Protein AF-A0A661QTP9-F1 (afdb_monomer_lite)

Foldseek 3Di:
DDDPPPPDPCVVVVVVVVVVVVCCVVPPDDPVVVVVVVLVVVLVCCCVPVPDDNVRSVVVVVVVVVVVVVVVVVVVCLQVVLQVVCLDPVNLVVLLVLLQPDDLVQQLVSLLSLLLQLQVVLQAPNSNLLNNLVSSLLSNCVNNQLHQSVLSVVSSCVSVVPHNCLHPHNPVLVLLQDCVRVCCVVVVDVHRDDCCVGNVDPVSVVRSVVRSVVVSVVSSVPTDDSVPGDGDDPVNSVVPPSDDDPPDDD

Sequence (250 aa):
MAANNKKSGLEFLKDWGGALTNWTERWIPDALVIVWVLSIITFLMALIWGDVGPKGAVVAWGKGFWILLKFAMQMCLIMMTGYILACSPPLKKILNGISSWPNAEKPWQAITVMALFSMIIAWVNWGLSLIGSAMLALYIVKNNPKVDYRLLVAAAYLGLGCTWHAGLSASALLLVNTPNFFLIKQGYLSNIIPTSQTLFSPFNIILLIIIIIVVTILMSLMHPTEEKTFKVSPELMGQLKLYEAPPKPE

pLDDT: mean 87.81, std 10.99, range [36.22, 98.38]

Radius of gyration: 23.25 Å; chains: 1; bounding box: 68×45×63 Å

Structure (mmCIF, N/CA/C/O backbone):
data_AF-A0A661QTP9-F1
#
_entry.id   AF-A0A661QTP9-F1
#
loop_
_atom_site.group_PDB
_atom_site.id
_atom_site.type_symbol
_atom_site.label_atom_id
_atom_site.label_alt_id
_atom_site.label_comp_id
_atom_site.label_asym_id
_atom_site.label_entity_id
_atom_site.label_seq_id
_atom_site.pdbx_PDB_ins_code
_atom_site.Cartn_x
_atom_site.Cartn_y
_atom_site.Cartn_z
_atom_site.occupancy
_atom_site.B_iso_or_equiv
_atom_site.auth_seq_id
_atom_site.auth_comp_id
_atom_site.auth_asym_id
_atom_site.auth_ato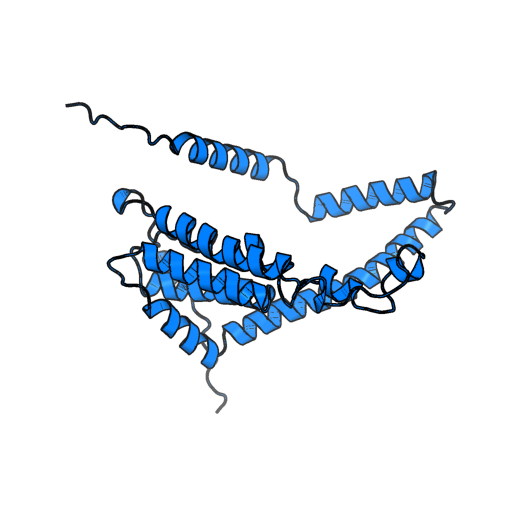m_id
_atom_site.pdbx_PDB_model_num
ATOM 1 N N . MET A 1 1 ? -47.105 -9.066 8.927 1.00 36.22 1 MET A N 1
ATOM 2 C CA . MET A 1 1 ? -46.702 -7.667 8.667 1.00 36.22 1 MET A CA 1
ATOM 3 C C . MET A 1 1 ? -45.424 -7.706 7.853 1.00 36.22 1 MET A C 1
ATOM 5 O O . MET A 1 1 ? -44.423 -8.210 8.342 1.00 36.22 1 MET A O 1
ATOM 9 N N . ALA A 1 2 ? -45.503 -7.317 6.580 1.00 38.03 2 ALA A N 1
ATOM 10 C CA . ALA A 1 2 ? -44.388 -7.388 5.644 1.00 38.03 2 ALA A CA 1
ATOM 11 C C . ALA A 1 2 ? -43.277 -6.426 6.085 1.00 38.03 2 ALA A C 1
ATOM 13 O O . ALA A 1 2 ? -43.501 -5.219 6.177 1.00 38.03 2 ALA A O 1
ATOM 14 N N . ALA A 1 3 ? -42.095 -6.969 6.384 1.00 39.72 3 ALA A N 1
ATOM 15 C CA . ALA A 1 3 ? -40.902 -6.175 6.620 1.00 39.72 3 ALA A CA 1
ATOM 16 C C . ALA A 1 3 ? -40.587 -5.417 5.328 1.00 39.72 3 ALA A C 1
ATOM 18 O O . ALA A 1 3 ? -40.209 -6.000 4.312 1.00 39.72 3 ALA A O 1
ATOM 19 N N . ASN A 1 4 ? -40.824 -4.110 5.365 1.00 41.53 4 ASN A N 1
ATOM 20 C CA . ASN A 1 4 ? -40.561 -3.193 4.275 1.00 41.53 4 ASN A CA 1
ATOM 21 C C . ASN A 1 4 ? -39.037 -3.072 4.134 1.00 41.53 4 ASN A C 1
ATOM 23 O O . ASN A 1 4 ? -38.404 -2.217 4.756 1.00 41.53 4 ASN A O 1
ATOM 27 N N . ASN A 1 5 ? -38.441 -4.002 3.387 1.00 48.88 5 ASN A N 1
ATOM 28 C CA . ASN A 1 5 ? -37.019 -4.038 3.083 1.00 48.88 5 ASN A CA 1
ATOM 29 C C . ASN A 1 5 ? -36.737 -2.887 2.109 1.00 48.88 5 ASN A C 1
ATOM 31 O O . ASN A 1 5 ? -36.745 -3.062 0.890 1.00 48.88 5 ASN A O 1
ATOM 35 N N . LYS A 1 6 ? -36.591 -1.671 2.652 1.00 48.47 6 LYS A N 1
ATOM 36 C CA . LYS A 1 6 ? -36.130 -0.504 1.901 1.00 48.47 6 LYS A CA 1
ATOM 37 C C . LYS A 1 6 ? -34.728 -0.828 1.398 1.00 48.47 6 LYS A C 1
ATOM 39 O O . LYS A 1 6 ? -33.751 -0.641 2.122 1.00 48.47 6 LYS A O 1
ATOM 44 N N . LYS A 1 7 ? -34.655 -1.333 0.165 1.00 52.25 7 LYS A N 1
ATOM 45 C CA . LYS A 1 7 ? -33.420 -1.458 -0.600 1.00 52.25 7 LYS A CA 1
ATOM 46 C C . LYS A 1 7 ? -32.689 -0.125 -0.502 1.00 52.25 7 LYS A C 1
ATOM 48 O O . LYS A 1 7 ? -33.206 0.906 -0.932 1.00 52.25 7 LYS A O 1
ATOM 53 N N . SER A 1 8 ? -31.540 -0.124 0.166 1.00 61.53 8 SER A N 1
ATOM 54 C CA . SER A 1 8 ? -30.699 1.068 0.255 1.00 61.53 8 SER A CA 1
ATOM 55 C C . SER A 1 8 ? -30.353 1.502 -1.168 1.00 61.53 8 SER A C 1
ATOM 57 O O . SER A 1 8 ? -30.038 0.649 -1.994 1.00 61.53 8 SER A O 1
ATOM 59 N N . GLY A 1 9 ? -30.368 2.804 -1.470 1.00 65.50 9 GLY A N 1
ATOM 60 C CA . GLY A 1 9 ? -29.997 3.321 -2.797 1.00 65.50 9 GLY A CA 1
ATOM 61 C C . GLY A 1 9 ? -28.588 2.914 -3.260 1.00 65.50 9 GLY A C 1
ATOM 62 O O . GLY A 1 9 ? -28.255 3.083 -4.423 1.00 65.50 9 GLY A O 1
ATOM 63 N N . LEU A 1 10 ? -27.775 2.338 -2.368 1.00 69.75 10 LEU A N 1
ATOM 64 C CA . LEU A 1 10 ? -26.438 1.804 -2.631 1.00 69.75 10 LEU A CA 1
ATOM 65 C C . LEU A 1 10 ? -26.424 0.290 -2.939 1.00 69.75 10 LEU A C 1
ATOM 67 O O . LEU A 1 10 ? -25.355 -0.257 -3.200 1.00 69.75 10 LEU A O 1
ATOM 71 N N . GLU A 1 11 ? -27.559 -0.420 -2.898 1.00 72.81 11 GLU A N 1
ATOM 72 C CA . GLU A 1 11 ? -27.606 -1.858 -3.224 1.00 72.81 11 GLU A CA 1
ATOM 73 C C . GLU A 1 11 ? -27.239 -2.135 -4.681 1.00 72.81 11 GLU A C 1
ATOM 75 O O . GLU A 1 11 ? -26.505 -3.086 -4.936 1.00 72.81 11 GLU A O 1
ATOM 80 N N . PHE A 1 12 ? -27.620 -1.257 -5.614 1.00 81.12 12 PHE A N 1
ATOM 81 C CA . PHE A 1 12 ? -27.246 -1.430 -7.019 1.00 81.12 12 PHE A CA 1
ATOM 82 C C . PHE A 1 12 ? -25.720 -1.456 -7.211 1.00 81.12 12 PHE A C 1
ATOM 84 O O . PHE A 1 12 ? -25.239 -2.186 -8.069 1.00 81.12 12 PHE A O 1
ATOM 91 N N . LEU A 1 13 ? -24.954 -0.703 -6.402 1.00 77.44 13 LEU A N 1
ATOM 92 C CA . LEU A 1 13 ? -23.487 -0.694 -6.461 1.00 77.44 13 LEU A CA 1
ATOM 93 C C . LEU A 1 13 ? -22.896 -2.026 -6.002 1.00 77.44 13 LEU A C 1
ATOM 95 O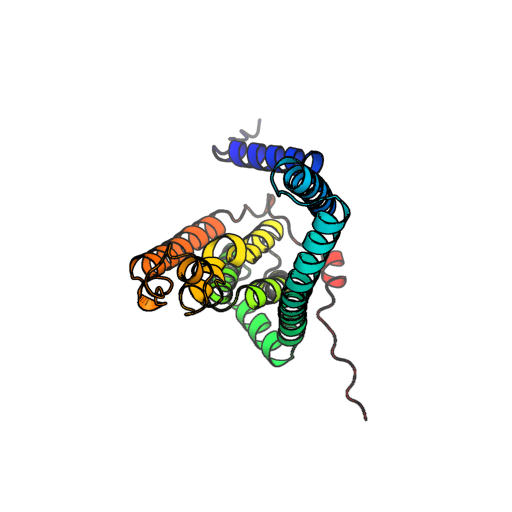 O . LEU A 1 13 ? -21.869 -2.451 -6.524 1.00 77.44 13 LEU A O 1
ATOM 99 N N . LYS A 1 14 ? -23.535 -2.688 -5.032 1.00 73.56 14 LYS A N 1
ATOM 100 C CA . LYS A 1 14 ? -23.112 -4.014 -4.566 1.00 73.56 14 LYS A CA 1
ATOM 101 C C . LYS A 1 14 ? -23.378 -5.067 -5.633 1.00 73.56 14 LYS A C 1
ATOM 103 O O . LYS A 1 14 ? -22.485 -5.859 -5.924 1.00 73.56 14 LYS A O 1
ATOM 108 N N . ASP A 1 15 ? -24.561 -5.025 -6.240 1.00 78.56 15 ASP A N 1
ATOM 109 C CA . ASP A 1 15 ? -24.938 -5.928 -7.330 1.00 78.56 15 ASP A CA 1
ATOM 110 C C . ASP A 1 15 ? -24.026 -5.725 -8.548 1.00 78.56 15 ASP A C 1
ATOM 112 O O . ASP A 1 15 ? -23.533 -6.690 -9.131 1.00 78.56 15 ASP A O 1
ATOM 116 N N . TRP A 1 16 ? -23.724 -4.466 -8.882 1.00 85.31 16 TRP A N 1
ATOM 117 C CA . TRP A 1 16 ? -22.750 -4.111 -9.913 1.00 85.31 16 TRP A CA 1
ATOM 118 C C . TRP A 1 16 ? -21.348 -4.620 -9.593 1.00 85.31 16 TRP A C 1
ATOM 120 O O . TRP A 1 16 ? -20.718 -5.231 -10.451 1.00 85.31 16 TRP A O 1
ATOM 130 N N . GLY A 1 17 ? -20.865 -4.402 -8.367 1.00 83.06 17 GLY A N 1
ATOM 131 C CA . GLY A 1 17 ? -19.565 -4.903 -7.925 1.00 83.06 17 GLY A CA 1
ATOM 132 C C . GLY A 1 17 ? -19.468 -6.421 -8.071 1.00 83.06 17 GLY A C 1
ATOM 133 O O . GLY A 1 17 ? -18.526 -6.917 -8.682 1.00 83.06 17 GLY A O 1
ATOM 134 N N . GLY A 1 18 ? -20.487 -7.153 -7.609 1.00 82.94 18 GLY A N 1
ATOM 135 C CA . GLY A 1 18 ? -20.553 -8.609 -7.754 1.00 82.94 18 GLY A CA 1
ATOM 136 C C . GLY A 1 18 ? -20.598 -9.068 -9.214 1.00 82.94 18 GLY A C 1
ATOM 137 O O . GLY A 1 18 ? -19.903 -10.012 -9.585 1.00 82.94 18 GLY A O 1
ATOM 138 N N . ALA A 1 19 ? -21.362 -8.384 -10.070 1.00 87.50 19 ALA A N 1
ATOM 139 C CA . ALA A 1 19 ? -21.415 -8.691 -11.498 1.00 87.50 19 ALA A CA 1
ATOM 140 C C . ALA A 1 19 ? -20.055 -8.484 -12.188 1.00 87.50 19 ALA A C 1
ATOM 142 O O . ALA A 1 19 ? -19.633 -9.334 -12.974 1.00 87.50 19 ALA A O 1
ATOM 143 N N . LEU A 1 20 ? -19.351 -7.394 -11.865 1.00 89.94 20 LEU A N 1
ATOM 144 C CA . LEU A 1 20 ? -18.014 -7.108 -12.393 1.00 89.94 20 LEU A CA 1
ATOM 145 C C . LEU A 1 20 ? -16.982 -8.134 -11.919 1.00 89.94 20 LEU A C 1
ATOM 147 O O . LEU A 1 20 ? -16.165 -8.580 -12.726 1.00 89.94 20 LEU A O 1
ATOM 151 N N . THR A 1 21 ? -17.039 -8.547 -10.649 1.00 86.50 21 THR A N 1
ATOM 152 C CA . THR A 1 21 ? -16.187 -9.618 -10.115 1.00 86.50 21 THR A CA 1
ATOM 153 C C . THR A 1 21 ? -16.435 -10.931 -10.852 1.00 86.50 21 THR A C 1
ATOM 155 O O . THR A 1 21 ? -15.495 -11.487 -11.411 1.00 86.50 21 THR A O 1
ATOM 158 N N . ASN A 1 22 ? -17.692 -11.373 -10.961 1.00 88.19 22 ASN A N 1
ATOM 159 C CA . ASN A 1 22 ? -18.042 -12.623 -11.647 1.00 88.19 22 ASN A CA 1
ATOM 160 C C . ASN A 1 22 ? -17.629 -12.621 -13.125 1.00 88.19 22 ASN A C 1
ATOM 162 O O . ASN A 1 22 ? -17.212 -13.644 -13.668 1.00 88.19 22 ASN A O 1
ATOM 166 N N . TRP A 1 23 ? -17.757 -11.476 -13.800 1.00 94.19 23 TRP A N 1
ATOM 167 C CA . TRP A 1 23 ? -17.286 -11.329 -15.173 1.00 94.19 23 TRP A CA 1
ATOM 168 C C . TRP A 1 23 ? -15.757 -11.412 -15.243 1.00 94.19 23 TRP A C 1
ATOM 170 O O . TRP A 1 23 ? -15.219 -12.148 -16.067 1.00 94.19 23 TRP A O 1
ATOM 180 N N . THR A 1 24 ? -15.064 -10.710 -14.348 1.00 88.06 24 THR A N 1
ATOM 181 C CA . THR A 1 24 ? -13.599 -10.664 -14.302 1.00 88.06 24 THR A CA 1
ATOM 182 C C . THR A 1 24 ? -13.000 -12.042 -14.042 1.00 88.06 24 THR A C 1
ATOM 184 O O . THR A 1 24 ? -12.148 -12.481 -14.807 1.00 88.06 24 THR A O 1
ATOM 187 N N . GLU A 1 25 ? -13.493 -12.754 -13.028 1.00 86.31 25 GLU A N 1
ATOM 188 C CA . GLU A 1 25 ? -13.032 -14.105 -12.679 1.00 86.31 25 GLU A CA 1
ATOM 189 C C . GLU A 1 25 ? -13.261 -15.119 -13.808 1.00 86.31 25 GLU A C 1
ATOM 191 O O . GLU A 1 25 ? -12.516 -16.088 -13.934 1.00 86.31 25 GLU A O 1
ATOM 196 N N . ARG A 1 26 ? -14.277 -14.897 -14.650 1.00 91.38 26 ARG A N 1
ATOM 197 C CA . ARG A 1 26 ? -14.603 -15.784 -15.770 1.00 91.38 26 ARG A CA 1
ATOM 198 C C . ARG A 1 26 ? -13.804 -15.488 -17.039 1.00 91.38 26 ARG A C 1
ATOM 200 O O . ARG A 1 26 ? -13.547 -16.416 -17.804 1.00 91.38 26 ARG A O 1
ATOM 207 N N . TRP A 1 27 ? -13.489 -14.221 -17.305 1.00 91.44 27 TRP A N 1
ATOM 208 C CA . TRP A 1 27 ? -12.998 -13.786 -18.618 1.00 91.44 27 TRP A CA 1
ATOM 209 C C . TRP A 1 27 ? -11.583 -13.225 -18.621 1.00 91.44 27 TRP A C 1
ATOM 211 O O . TRP A 1 27 ? -10.950 -13.266 -19.675 1.00 91.44 27 TRP A O 1
ATOM 221 N N . ILE A 1 28 ? -11.077 -12.701 -17.501 1.00 91.25 28 ILE A N 1
ATOM 222 C CA . ILE A 1 28 ? -9.696 -12.217 -17.453 1.00 91.25 28 ILE A CA 1
ATOM 223 C C . ILE A 1 28 ? -8.770 -13.434 -17.349 1.00 91.25 28 ILE A C 1
ATOM 225 O O . ILE A 1 28 ? -8.838 -14.168 -16.363 1.00 91.25 28 ILE A O 1
ATOM 229 N N . PRO A 1 29 ? -7.918 -13.681 -18.360 1.00 90.12 29 PRO A N 1
ATOM 230 C CA . PRO A 1 29 ? -7.011 -14.813 -18.336 1.00 90.12 29 PRO A CA 1
ATOM 231 C C . PRO A 1 29 ? -5.903 -14.599 -17.304 1.00 90.12 29 PRO A C 1
ATOM 233 O O . PRO A 1 29 ? -5.561 -13.470 -16.949 1.00 90.12 29 PRO A O 1
ATOM 236 N N . ASP A 1 30 ? -5.306 -15.705 -16.866 1.00 91.12 30 ASP A N 1
ATOM 237 C CA . ASP A 1 30 ? -4.154 -15.670 -15.971 1.00 91.12 30 ASP A CA 1
ATOM 238 C C . ASP A 1 30 ? -3.007 -14.820 -16.553 1.00 91.12 30 ASP A C 1
ATOM 240 O O . ASP A 1 30 ? -2.784 -14.778 -17.770 1.00 91.12 30 ASP A O 1
ATOM 244 N N . ALA A 1 31 ? -2.248 -14.156 -15.678 1.00 90.62 31 ALA A N 1
ATOM 245 C CA . ALA A 1 31 ? -1.153 -13.276 -16.079 1.00 90.62 31 ALA A CA 1
ATOM 246 C C . ALA A 1 31 ? -0.120 -13.989 -16.974 1.00 90.62 31 ALA A C 1
ATOM 248 O O . ALA A 1 31 ? 0.408 -13.376 -17.904 1.00 90.62 31 ALA A O 1
ATOM 249 N N . LEU A 1 32 ? 0.131 -15.286 -16.757 1.00 91.12 32 LEU A N 1
ATOM 250 C CA . LEU A 1 32 ? 1.032 -16.080 -17.591 1.00 91.12 32 LEU A CA 1
ATOM 251 C C . LEU A 1 32 ? 0.504 -16.221 -19.022 1.00 91.12 32 LEU A C 1
ATOM 253 O O . LEU A 1 32 ? 1.274 -16.109 -19.977 1.00 91.12 32 LEU A O 1
ATOM 257 N N . VAL A 1 33 ? -0.805 -16.427 -19.182 1.00 94.19 33 VAL A N 1
ATOM 258 C CA . VAL A 1 33 ? -1.451 -16.518 -20.500 1.00 94.19 33 VAL A CA 1
ATOM 259 C C . VAL A 1 33 ? -1.296 -15.196 -21.244 1.00 94.19 33 VAL A C 1
ATOM 261 O O . VAL A 1 33 ? -0.886 -15.193 -22.405 1.00 94.19 33 VAL A O 1
ATOM 264 N N . ILE A 1 34 ? -1.540 -14.070 -20.566 1.00 94.12 34 ILE A N 1
ATOM 265 C CA . ILE A 1 34 ? -1.363 -12.730 -21.146 1.00 94.12 34 ILE A CA 1
ATOM 266 C C . ILE A 1 34 ? 0.084 -12.532 -21.613 1.00 94.12 34 ILE A C 1
ATOM 268 O O . ILE A 1 34 ? 0.311 -12.099 -22.743 1.00 94.12 34 ILE A O 1
ATOM 272 N N . VAL A 1 35 ? 1.070 -12.888 -20.782 1.00 92.62 35 VAL A N 1
ATOM 273 C CA . VAL A 1 35 ? 2.499 -12.765 -21.119 1.00 92.62 35 VAL A CA 1
ATOM 274 C C . VAL A 1 35 ? 2.867 -13.590 -22.353 1.00 92.62 35 VAL A C 1
ATOM 276 O O . VAL A 1 35 ? 3.593 -13.091 -23.218 1.00 92.62 35 VAL A O 1
ATOM 279 N N . TRP A 1 36 ? 2.364 -14.821 -22.480 1.00 94.25 36 TRP A N 1
ATOM 280 C CA . TRP A 1 36 ? 2.616 -15.654 -23.661 1.00 94.25 36 TRP A CA 1
ATOM 281 C C . TRP A 1 36 ? 1.982 -15.081 -24.923 1.00 94.25 36 TRP A C 1
ATOM 283 O O . TRP A 1 36 ? 2.657 -14.980 -25.948 1.00 94.25 36 TRP A O 1
ATOM 293 N N . VAL A 1 37 ? 0.722 -14.647 -24.846 1.00 95.94 37 VAL A N 1
ATOM 294 C CA . VAL A 1 37 ? 0.022 -14.020 -25.976 1.00 95.94 37 VAL A CA 1
ATOM 295 C C . VAL A 1 37 ? 0.766 -12.766 -26.436 1.00 95.94 37 VAL A C 1
ATOM 297 O O . VAL A 1 37 ? 1.078 -12.637 -27.619 1.00 95.94 37 VAL A O 1
ATOM 300 N N . LEU A 1 38 ? 1.136 -11.877 -25.509 1.00 95.25 38 LEU A N 1
ATOM 301 C CA . LEU A 1 38 ? 1.900 -10.669 -25.828 1.00 95.25 38 LEU A CA 1
ATOM 302 C C . LEU A 1 38 ? 3.293 -10.990 -26.375 1.00 95.25 38 LEU A C 1
ATOM 304 O O . LEU A 1 38 ? 3.754 -10.303 -27.286 1.00 95.25 38 LEU A O 1
ATOM 308 N N . SER A 1 39 ? 3.953 -12.037 -25.875 1.00 93.75 39 SER A N 1
ATOM 309 C CA . SER A 1 39 ? 5.256 -12.474 -26.392 1.00 93.75 39 SER A CA 1
ATOM 310 C C . SER A 1 39 ? 5.153 -12.948 -27.840 1.00 93.75 39 SER A C 1
ATOM 312 O O . SER A 1 39 ? 5.983 -12.563 -28.660 1.00 93.75 39 SER A O 1
ATOM 314 N N . ILE A 1 40 ? 4.115 -13.721 -28.177 1.00 95.38 40 ILE A N 1
ATOM 315 C CA . ILE A 1 40 ? 3.861 -14.185 -29.549 1.00 95.38 40 ILE A CA 1
ATOM 316 C C . ILE A 1 40 ? 3.536 -13.002 -30.461 1.00 95.38 40 ILE A C 1
ATOM 318 O O . ILE A 1 40 ? 4.131 -12.879 -31.529 1.00 95.38 40 ILE A O 1
ATOM 322 N N . ILE A 1 41 ? 2.643 -12.103 -30.035 1.00 96.56 41 ILE A N 1
ATOM 323 C CA . ILE A 1 41 ? 2.295 -10.902 -30.807 1.00 96.56 41 ILE A CA 1
ATOM 324 C C . ILE A 1 41 ? 3.552 -10.069 -31.065 1.00 96.56 41 ILE A C 1
ATOM 326 O O . ILE A 1 41 ? 3.855 -9.764 -32.214 1.00 96.56 41 ILE A O 1
ATOM 330 N N . THR A 1 42 ? 4.335 -9.769 -30.028 1.00 94.19 42 THR A N 1
ATOM 331 C CA . THR A 1 42 ? 5.565 -8.971 -30.157 1.00 94.19 42 THR A CA 1
ATOM 332 C C . THR A 1 42 ? 6.594 -9.661 -31.053 1.00 94.19 42 THR A C 1
ATOM 334 O O . THR A 1 42 ? 7.272 -8.999 -31.836 1.00 94.19 42 THR A O 1
ATOM 337 N N . PHE A 1 43 ? 6.691 -10.993 -30.990 1.00 94.62 43 PHE A N 1
ATOM 338 C CA . PHE A 1 43 ? 7.547 -11.771 -31.882 1.00 94.62 43 PHE A CA 1
ATOM 339 C C . PHE A 1 43 ? 7.116 -11.627 -33.346 1.00 94.62 43 PHE A C 1
ATOM 341 O O . PHE A 1 43 ? 7.952 -11.324 -34.192 1.00 94.62 43 PHE A O 1
ATOM 348 N N . LEU A 1 44 ? 5.819 -11.759 -33.647 1.00 95.31 44 LEU A N 1
ATOM 349 C CA . LEU A 1 44 ? 5.287 -11.549 -34.999 1.00 95.31 44 LEU A CA 1
ATOM 350 C C . LEU A 1 44 ? 5.524 -10.114 -35.486 1.00 95.31 44 LEU A C 1
ATOM 352 O O . LEU A 1 44 ? 5.963 -9.917 -36.616 1.00 95.31 44 LEU A O 1
ATOM 356 N N . MET A 1 45 ? 5.310 -9.118 -34.623 1.00 95.62 45 MET A N 1
ATOM 357 C CA . MET A 1 45 ? 5.591 -7.716 -34.942 1.00 95.62 45 MET A CA 1
ATOM 358 C C . MET A 1 45 ? 7.070 -7.491 -35.275 1.00 95.62 45 MET A C 1
ATOM 360 O O . MET A 1 45 ? 7.376 -6.765 -36.216 1.00 95.62 45 MET A O 1
ATOM 364 N N . ALA A 1 46 ? 7.988 -8.138 -34.551 1.00 94.56 46 ALA A N 1
ATOM 365 C CA . ALA A 1 46 ? 9.418 -8.048 -34.831 1.00 94.56 46 ALA A CA 1
ATOM 366 C C . ALA A 1 46 ? 9.792 -8.652 -36.196 1.00 94.56 46 ALA A C 1
ATOM 368 O O . ALA A 1 46 ? 10.683 -8.128 -36.857 1.00 94.56 46 ALA A O 1
ATOM 369 N N . LEU A 1 47 ? 9.103 -9.707 -36.647 1.00 93.81 47 LEU A N 1
ATOM 370 C CA . LEU A 1 47 ? 9.333 -10.297 -37.972 1.00 93.81 47 LEU A CA 1
ATOM 371 C C . LEU A 1 47 ? 8.777 -9.439 -39.112 1.00 93.81 47 LEU A C 1
ATOM 373 O O . LEU A 1 47 ? 9.372 -9.404 -40.184 1.00 93.81 47 LEU A O 1
ATOM 377 N N . ILE A 1 48 ? 7.635 -8.782 -38.892 1.00 95.19 48 ILE A N 1
ATOM 378 C CA . ILE A 1 48 ? 6.965 -7.972 -39.921 1.00 95.19 48 ILE A CA 1
ATOM 379 C C . ILE A 1 48 ? 7.612 -6.587 -40.044 1.00 95.19 48 ILE A C 1
ATOM 381 O O . ILE A 1 48 ? 7.780 -6.090 -41.153 1.00 95.19 48 ILE A O 1
ATOM 385 N N . TRP A 1 49 ? 7.967 -5.963 -38.916 1.00 95.31 49 TRP A N 1
ATOM 386 C CA . TRP A 1 49 ? 8.393 -4.558 -38.858 1.00 95.31 49 TRP A CA 1
ATOM 387 C C . TRP A 1 49 ? 9.789 -4.327 -38.275 1.00 95.31 49 TRP A C 1
ATOM 389 O O . TRP A 1 49 ? 10.290 -3.211 -38.340 1.00 95.31 49 TRP A O 1
ATOM 399 N N . GLY A 1 50 ? 10.408 -5.329 -37.652 1.00 86.69 50 GLY A N 1
ATOM 400 C CA . GLY A 1 50 ? 11.659 -5.149 -36.910 1.00 86.69 50 GLY A CA 1
ATOM 401 C C . GLY A 1 50 ? 12.934 -5.327 -37.731 1.00 86.69 50 GLY A C 1
ATOM 402 O O . GLY A 1 50 ? 14.007 -5.293 -37.135 1.00 86.69 50 GLY A O 1
ATOM 403 N N . ASP A 1 51 ? 12.835 -5.577 -39.042 1.00 85.56 51 ASP A N 1
ATOM 404 C CA . ASP A 1 51 ? 13.963 -5.891 -39.938 1.00 85.56 51 ASP A CA 1
ATOM 405 C C . ASP A 1 51 ? 14.910 -6.980 -39.385 1.00 85.56 51 ASP A C 1
ATOM 407 O O . ASP A 1 51 ? 16.113 -7.010 -39.654 1.00 85.56 51 ASP A O 1
ATOM 411 N N . VAL A 1 52 ? 14.366 -7.912 -38.592 1.00 87.81 52 VAL A N 1
ATOM 412 C CA . VAL A 1 52 ? 15.101 -9.028 -37.988 1.00 87.81 52 VAL A CA 1
ATOM 413 C C . VAL A 1 52 ? 14.519 -10.362 -38.443 1.00 87.81 52 VAL A C 1
ATOM 415 O O . VAL A 1 52 ? 13.321 -10.611 -38.350 1.00 87.81 52 VAL A O 1
ATOM 418 N N . GLY A 1 53 ? 15.383 -11.274 -38.894 1.00 92.50 53 GLY A N 1
ATOM 419 C CA . GLY A 1 53 ? 14.971 -12.654 -39.163 1.00 92.50 53 GLY A CA 1
ATOM 420 C C . GLY A 1 53 ? 14.579 -13.411 -37.877 1.00 92.50 53 GLY A C 1
ATOM 421 O O . GLY A 1 53 ? 14.922 -12.972 -36.774 1.00 92.50 53 GLY A O 1
ATOM 422 N N . PRO A 1 54 ? 13.960 -14.605 -37.984 1.00 92.62 54 PRO A N 1
ATOM 423 C CA . PRO A 1 54 ? 13.471 -15.384 -36.837 1.00 92.62 54 PRO A CA 1
ATOM 424 C C . PRO A 1 54 ? 14.499 -15.607 -35.725 1.00 92.62 54 PRO A C 1
ATOM 426 O O . PRO A 1 54 ? 14.213 -15.407 -34.546 1.00 92.62 54 PRO A O 1
ATOM 429 N N . LYS A 1 55 ? 15.739 -15.942 -36.097 1.00 94.56 55 LYS A N 1
ATOM 430 C CA . LYS A 1 55 ? 16.848 -16.095 -35.145 1.00 94.56 55 LYS A CA 1
ATOM 431 C C . LYS A 1 55 ? 17.145 -14.792 -34.394 1.00 94.56 55 LYS A C 1
ATOM 433 O O . LYS A 1 55 ? 17.386 -14.823 -33.192 1.00 94.56 55 LYS A O 1
ATOM 438 N N . GLY A 1 56 ? 17.126 -13.659 -35.096 1.00 93.44 56 GLY A N 1
ATOM 439 C CA . GLY A 1 56 ? 17.356 -12.338 -34.511 1.00 93.44 56 GLY A CA 1
ATOM 440 C C . GLY A 1 56 ? 16.271 -11.967 -33.502 1.00 93.44 56 GLY A C 1
ATOM 441 O O . GLY A 1 56 ? 16.597 -11.544 -32.394 1.00 93.44 56 GLY A O 1
ATOM 442 N N . ALA A 1 57 ? 15.005 -12.220 -33.841 1.00 93.44 57 ALA A N 1
ATOM 443 C CA . ALA A 1 57 ? 13.871 -11.984 -32.950 1.00 93.44 57 ALA A CA 1
ATOM 444 C C . ALA A 1 57 ? 13.946 -12.831 -31.661 1.00 93.44 57 ALA A C 1
ATOM 446 O O . ALA A 1 57 ? 13.761 -12.296 -30.568 1.00 93.44 57 ALA A O 1
ATOM 447 N N . VAL A 1 58 ? 14.313 -14.119 -31.752 1.00 93.50 58 VAL A N 1
ATOM 448 C CA . VAL A 1 58 ? 14.514 -14.978 -30.563 1.00 93.50 58 VAL A CA 1
ATOM 449 C C . VAL A 1 58 ? 15.665 -14.469 -29.691 1.00 93.50 58 VAL A C 1
ATOM 451 O O . VAL A 1 58 ? 15.540 -14.403 -28.468 1.00 93.50 58 VAL A O 1
ATOM 454 N N . VAL A 1 59 ? 16.785 -14.068 -30.302 1.00 92.31 59 VAL A N 1
ATOM 455 C CA . VAL A 1 59 ? 17.926 -13.502 -29.563 1.00 92.31 59 VAL A CA 1
ATOM 456 C C . VAL A 1 59 ? 17.537 -12.194 -28.867 1.00 92.31 59 VAL A C 1
ATOM 458 O O . VAL A 1 59 ? 17.932 -11.975 -27.721 1.00 92.31 59 VAL A O 1
ATOM 461 N N . ALA A 1 60 ? 16.755 -11.333 -29.523 1.00 90.12 60 ALA A N 1
ATOM 462 C CA . ALA A 1 60 ? 16.255 -10.094 -28.932 1.00 90.12 60 ALA A CA 1
ATOM 463 C C . ALA A 1 60 ? 15.325 -10.367 -27.737 1.00 90.12 60 ALA A C 1
ATOM 465 O O . ALA A 1 60 ? 15.524 -9.783 -26.669 1.00 90.12 60 ALA A O 1
ATOM 466 N N . TRP A 1 61 ? 14.385 -11.308 -27.877 1.00 91.00 61 TRP A N 1
ATOM 467 C CA . TRP A 1 61 ? 13.508 -11.747 -26.787 1.00 91.00 61 TRP A CA 1
ATOM 468 C C . TRP A 1 61 ? 14.314 -12.277 -25.590 1.00 91.00 61 TRP A C 1
ATOM 470 O O . TRP A 1 61 ? 14.119 -11.831 -24.458 1.00 91.00 61 TRP A O 1
ATOM 480 N N . GLY A 1 62 ? 15.302 -13.143 -25.844 1.00 90.56 62 GLY A N 1
ATOM 481 C CA . GLY A 1 62 ? 16.175 -13.694 -24.805 1.00 90.56 62 GLY A CA 1
ATOM 482 C C . GLY A 1 62 ? 17.000 -12.628 -24.076 1.00 90.56 62 GLY A C 1
ATOM 483 O O . GLY A 1 62 ? 17.147 -12.693 -22.858 1.00 90.56 62 GLY A O 1
ATOM 484 N N . LYS A 1 63 ? 17.496 -11.599 -24.779 1.00 87.31 63 LYS A N 1
ATOM 485 C CA . LYS A 1 63 ? 18.175 -10.453 -24.140 1.00 87.31 63 LYS A CA 1
ATOM 486 C C . LYS A 1 63 ? 17.238 -9.676 -23.210 1.00 87.31 63 LYS A C 1
ATOM 488 O O . LYS A 1 63 ? 17.659 -9.291 -22.121 1.00 87.31 63 LYS A O 1
ATOM 493 N N . GLY A 1 64 ? 15.983 -9.474 -23.616 1.00 85.06 64 GLY A N 1
ATOM 494 C CA . GLY A 1 64 ? 14.963 -8.821 -22.789 1.00 85.06 64 GLY A CA 1
ATOM 495 C C . GLY A 1 64 ? 14.634 -9.607 -21.516 1.00 85.06 64 GLY A C 1
ATOM 496 O O . GLY A 1 64 ? 14.533 -9.019 -20.439 1.00 85.06 64 GLY A O 1
ATOM 497 N N . PHE A 1 65 ? 14.559 -10.938 -21.614 1.00 85.31 65 PHE A N 1
ATOM 498 C CA . PHE A 1 65 ? 14.274 -11.825 -20.481 1.00 85.31 65 PHE A CA 1
ATOM 499 C C . PHE A 1 65 ? 15.243 -11.622 -19.301 1.00 85.31 65 PHE A C 1
ATOM 501 O O . PHE A 1 65 ? 14.817 -11.513 -18.150 1.00 85.31 65 PHE A O 1
ATOM 508 N N . TRP A 1 66 ? 16.546 -11.482 -19.568 1.00 83.06 66 TRP A N 1
ATOM 509 C CA . TRP A 1 66 ? 17.555 -11.302 -18.515 1.00 83.06 66 TRP A CA 1
ATOM 510 C C . TRP A 1 66 ? 17.438 -9.971 -17.763 1.00 83.06 66 TRP A C 1
ATOM 512 O O . TRP A 1 66 ? 17.767 -9.902 -16.576 1.00 83.06 66 TRP A O 1
ATOM 522 N N . ILE A 1 67 ? 16.935 -8.919 -18.418 1.00 80.44 67 ILE A N 1
ATOM 523 C CA . ILE A 1 67 ? 16.663 -7.631 -17.762 1.00 80.44 67 ILE A CA 1
ATOM 524 C C . ILE A 1 67 ? 15.537 -7.806 -16.736 1.00 80.44 67 ILE A C 1
ATOM 526 O O . ILE A 1 67 ? 15.653 -7.344 -15.597 1.00 80.44 67 ILE A O 1
ATOM 530 N N . LEU A 1 68 ? 14.479 -8.526 -17.121 1.00 82.94 68 LEU A N 1
ATOM 531 C CA . LEU A 1 68 ? 13.342 -8.813 -16.248 1.00 82.94 68 LEU A CA 1
ATOM 532 C C . LEU A 1 68 ? 13.728 -9.717 -15.078 1.00 82.94 68 LEU A C 1
ATOM 534 O O . LEU A 1 68 ? 13.201 -9.525 -13.989 1.00 82.94 68 LEU A O 1
ATOM 538 N N . LEU A 1 69 ? 14.683 -10.638 -15.250 1.00 85.75 69 LEU A N 1
ATOM 539 C CA . LEU A 1 69 ? 15.151 -11.497 -14.159 1.00 85.75 69 LEU A CA 1
ATOM 540 C C . LEU A 1 69 ? 15.766 -10.689 -13.007 1.00 85.75 69 LEU A C 1
ATOM 542 O O . LEU A 1 69 ? 15.469 -10.945 -11.840 1.00 85.75 69 LEU A O 1
ATOM 546 N N . LYS A 1 70 ? 16.594 -9.682 -13.318 1.00 83.94 70 LYS A N 1
ATOM 547 C CA . LYS A 1 70 ? 17.178 -8.802 -12.293 1.00 83.94 70 LYS A CA 1
ATOM 548 C C . LYS A 1 70 ? 16.092 -8.025 -11.549 1.00 83.94 70 LYS A C 1
ATOM 550 O O . LYS A 1 70 ? 16.142 -7.935 -10.325 1.00 83.94 70 LY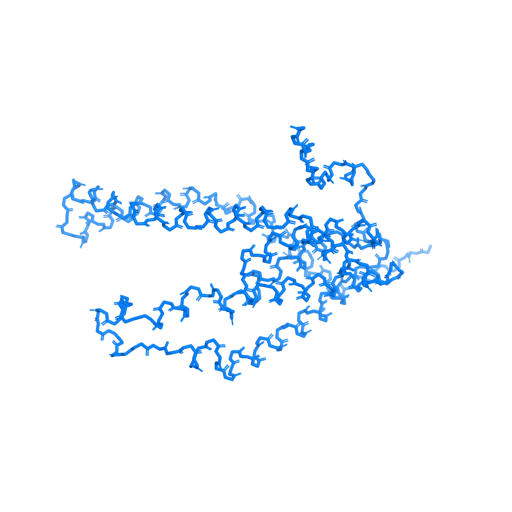S A O 1
ATOM 555 N N . PHE A 1 71 ? 15.115 -7.493 -12.281 1.00 81.75 71 PHE A N 1
ATOM 556 C CA . PHE A 1 71 ? 13.968 -6.801 -11.695 1.00 81.75 71 PHE A CA 1
ATOM 557 C C . PHE A 1 71 ? 13.124 -7.742 -10.819 1.00 81.75 71 PHE A C 1
ATOM 559 O O . PHE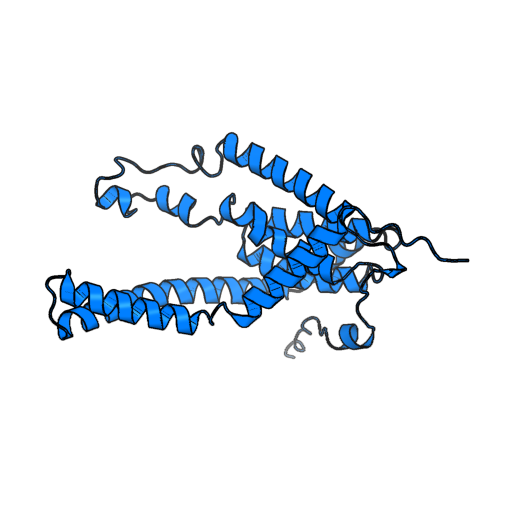 A 1 71 ? 12.827 -7.417 -9.673 1.00 81.75 71 PHE A O 1
ATOM 566 N N . ALA A 1 72 ? 12.818 -8.945 -11.305 1.00 86.38 72 ALA A N 1
ATOM 567 C CA . ALA A 1 72 ? 12.078 -9.958 -10.560 1.00 86.38 72 ALA A CA 1
ATOM 568 C C . ALA A 1 72 ? 12.797 -10.341 -9.260 1.00 86.38 72 ALA A C 1
ATOM 570 O O . ALA A 1 72 ? 12.165 -10.388 -8.210 1.00 86.38 72 ALA A O 1
ATOM 571 N N . MET A 1 73 ? 14.122 -10.522 -9.291 1.00 90.25 73 MET A N 1
ATOM 572 C CA . MET A 1 73 ? 14.912 -10.788 -8.084 1.00 90.25 73 MET A CA 1
ATOM 573 C C . MET A 1 73 ? 14.793 -9.654 -7.055 1.00 90.25 73 MET A C 1
ATOM 575 O O . MET A 1 73 ? 14.628 -9.921 -5.866 1.00 90.25 73 MET A O 1
ATOM 579 N N . GLN A 1 74 ? 14.826 -8.391 -7.495 1.00 85.25 74 GLN A N 1
ATOM 580 C CA . GLN A 1 74 ? 14.614 -7.247 -6.601 1.00 85.25 74 GLN A CA 1
ATOM 581 C C . GLN A 1 74 ? 13.227 -7.299 -5.950 1.00 85.25 74 GLN A C 1
ATOM 583 O O . GLN A 1 74 ? 13.118 -7.115 -4.739 1.00 85.25 74 GLN A O 1
ATOM 588 N N . MET A 1 75 ? 12.186 -7.615 -6.721 1.00 84.75 75 MET A N 1
ATOM 589 C CA . MET A 1 75 ? 10.816 -7.740 -6.212 1.00 84.75 75 MET A CA 1
ATOM 590 C C . MET A 1 75 ? 10.667 -8.913 -5.230 1.00 84.75 75 MET A C 1
ATOM 592 O O . MET A 1 75 ? 10.079 -8.739 -4.161 1.00 84.75 75 MET A O 1
ATOM 596 N N . CYS A 1 76 ? 11.267 -10.071 -5.530 1.00 88.00 76 CYS A N 1
ATOM 597 C CA . CYS A 1 76 ? 11.310 -11.223 -4.626 1.00 88.00 76 CYS A CA 1
ATOM 598 C C . CYS A 1 76 ? 11.990 -10.874 -3.299 1.00 88.00 76 CYS A C 1
ATOM 600 O O . CYS A 1 76 ? 11.464 -11.198 -2.236 1.00 88.00 76 CYS A O 1
ATOM 602 N N . LEU A 1 77 ? 13.134 -10.181 -3.341 1.00 88.56 77 LEU A N 1
ATOM 603 C CA . LEU A 1 77 ? 13.832 -9.742 -2.134 1.00 88.56 77 LEU A CA 1
ATOM 604 C C . LEU A 1 77 ? 12.998 -8.742 -1.333 1.00 88.56 77 LEU A C 1
ATOM 606 O O . LEU A 1 77 ? 12.910 -8.893 -0.118 1.00 88.56 77 LEU A O 1
ATOM 610 N N . ILE A 1 78 ? 12.354 -7.766 -1.979 1.00 82.50 78 ILE A N 1
ATOM 611 C CA . ILE A 1 78 ? 11.466 -6.802 -1.306 1.00 82.50 78 ILE A CA 1
ATOM 612 C C . ILE A 1 78 ? 10.343 -7.533 -0.563 1.00 82.50 78 ILE A C 1
ATOM 614 O O . ILE A 1 78 ? 10.116 -7.270 0.618 1.00 82.50 78 ILE A O 1
ATOM 618 N N . MET A 1 79 ? 9.679 -8.489 -1.218 1.00 80.88 79 MET A N 1
ATOM 619 C CA . MET A 1 79 ? 8.614 -9.271 -0.589 1.00 80.88 79 MET A CA 1
ATOM 620 C C . MET A 1 79 ? 9.137 -10.161 0.543 1.00 80.88 79 MET A C 1
ATOM 622 O O . MET A 1 79 ? 8.585 -10.150 1.641 1.00 80.88 79 MET A O 1
ATOM 626 N N . MET A 1 80 ? 10.218 -10.909 0.313 1.00 84.19 80 MET A N 1
ATOM 627 C CA . MET A 1 80 ? 10.756 -11.836 1.311 1.00 84.19 80 MET A CA 1
ATOM 628 C C . MET A 1 80 ? 11.291 -11.095 2.541 1.00 84.19 80 MET A C 1
ATOM 630 O O . MET A 1 80 ? 10.990 -11.461 3.675 1.00 84.19 80 MET A O 1
ATOM 634 N N . THR A 1 81 ? 12.060 -10.025 2.335 1.00 85.31 81 THR A N 1
ATOM 635 C CA . THR A 1 81 ? 12.611 -9.219 3.436 1.00 85.31 81 THR A CA 1
ATOM 636 C C . THR A 1 81 ? 11.523 -8.462 4.182 1.00 85.31 81 THR A C 1
ATOM 638 O O . THR A 1 81 ? 11.550 -8.436 5.411 1.00 85.31 81 THR A O 1
ATOM 641 N N . GLY A 1 82 ? 10.526 -7.920 3.477 1.00 79.50 82 GLY A N 1
ATOM 642 C CA . GLY A 1 82 ? 9.356 -7.323 4.111 1.00 79.50 82 GLY A CA 1
ATOM 643 C C . GLY A 1 82 ? 8.594 -8.340 4.966 1.00 79.50 82 GLY A C 1
ATOM 644 O O . GLY A 1 82 ? 8.202 -8.013 6.083 1.00 79.50 82 GLY A O 1
ATOM 645 N N . TYR A 1 83 ? 8.468 -9.591 4.506 1.00 77.62 83 TYR A N 1
ATOM 646 C CA . TYR A 1 83 ? 7.827 -10.679 5.255 1.00 77.62 83 TYR A CA 1
ATOM 647 C C . TYR A 1 83 ? 8.608 -11.042 6.514 1.00 77.62 83 TYR A C 1
ATOM 649 O O . TYR A 1 83 ? 8.037 -11.106 7.605 1.00 77.62 83 TYR A O 1
ATOM 657 N N . ILE A 1 84 ? 9.926 -11.207 6.386 1.00 82.81 84 ILE A N 1
ATOM 658 C CA . ILE A 1 84 ? 10.821 -11.474 7.518 1.00 82.81 84 ILE A CA 1
ATOM 659 C C . ILE A 1 84 ? 10.735 -10.341 8.547 1.00 82.81 84 ILE A C 1
ATOM 661 O O . ILE A 1 84 ? 10.590 -10.603 9.743 1.00 82.81 84 ILE A O 1
ATOM 665 N N . LEU A 1 85 ? 10.775 -9.083 8.093 1.00 81.75 85 LEU A N 1
ATOM 666 C CA . LEU A 1 85 ? 10.657 -7.915 8.961 1.00 81.75 85 LEU A CA 1
ATOM 667 C C . LEU A 1 85 ? 9.305 -7.901 9.679 1.00 81.75 85 LEU A C 1
ATOM 669 O O . LEU A 1 85 ? 9.267 -7.721 10.896 1.00 81.75 85 LEU A O 1
ATOM 673 N N . ALA A 1 86 ? 8.209 -8.145 8.959 1.00 72.75 86 ALA A N 1
ATOM 674 C CA . ALA A 1 86 ? 6.858 -8.204 9.514 1.00 72.75 86 ALA A CA 1
ATOM 675 C C . ALA A 1 86 ? 6.705 -9.308 10.572 1.00 72.75 86 ALA A C 1
ATOM 677 O O . ALA A 1 86 ? 6.091 -9.092 11.618 1.00 72.75 86 ALA A O 1
ATOM 678 N N . CYS A 1 87 ? 7.366 -10.449 10.373 1.00 74.62 87 CYS A N 1
ATOM 679 C CA . CYS A 1 87 ? 7.388 -11.558 11.325 1.00 74.62 87 CYS A CA 1
ATOM 680 C C . CYS A 1 87 ? 8.313 -11.342 12.536 1.00 74.62 87 CYS A C 1
ATOM 682 O O . CYS A 1 87 ? 8.272 -12.141 13.483 1.00 74.62 87 CYS A O 1
ATOM 684 N N . SER A 1 88 ? 9.132 -10.287 12.536 1.00 84.31 88 SER A N 1
ATOM 685 C CA . SER A 1 88 ? 10.092 -10.018 13.606 1.00 84.31 88 SER A CA 1
ATOM 686 C C . SER A 1 88 ? 9.402 -9.675 14.941 1.00 84.31 88 SER A C 1
ATOM 688 O O . SER A 1 88 ? 8.336 -9.049 14.956 1.00 84.31 88 SER A O 1
ATOM 690 N N . PRO A 1 89 ? 9.995 -10.040 16.097 1.00 84.44 89 PRO A N 1
ATOM 691 C CA . PRO A 1 89 ? 9.414 -9.731 17.404 1.00 84.44 89 PRO A CA 1
ATOM 692 C C . PRO A 1 89 ? 9.113 -8.238 17.644 1.00 84.44 89 PRO A C 1
ATOM 694 O O . PRO A 1 89 ? 8.052 -7.949 18.202 1.00 84.44 89 PRO A O 1
ATOM 697 N N . PRO A 1 90 ? 9.974 -7.278 17.237 1.00 87.69 90 PRO A N 1
ATOM 698 C CA . PRO A 1 90 ? 9.672 -5.856 17.386 1.00 87.69 90 PRO A CA 1
ATOM 699 C C . PRO A 1 90 ? 8.429 -5.437 16.601 1.00 87.69 90 PRO A C 1
ATOM 701 O O . PRO A 1 90 ? 7.542 -4.793 17.161 1.00 87.69 90 PRO A O 1
ATOM 704 N N . LEU A 1 91 ? 8.324 -5.847 15.332 1.00 86.50 91 LEU A N 1
ATOM 705 C CA . LEU A 1 91 ? 7.207 -5.428 14.491 1.00 86.50 91 LEU A CA 1
ATOM 706 C C . LEU A 1 91 ? 5.895 -6.073 14.945 1.00 86.50 91 LEU A C 1
ATOM 708 O O . LEU A 1 91 ? 4.885 -5.384 15.045 1.00 86.50 91 LEU A O 1
ATOM 712 N N . LYS A 1 92 ? 5.915 -7.337 15.377 1.00 85.00 92 LYS A N 1
ATOM 713 C CA . LYS A 1 92 ? 4.750 -7.974 16.012 1.00 85.00 92 LYS A CA 1
ATOM 714 C C . LYS A 1 92 ? 4.226 -7.200 17.221 1.00 85.00 92 LYS A C 1
ATOM 716 O O . LYS A 1 92 ? 3.015 -7.042 17.357 1.00 85.00 92 LYS A O 1
ATOM 721 N N . LYS A 1 93 ? 5.112 -6.699 18.093 1.00 88.12 93 LYS A N 1
ATOM 722 C CA . LYS A 1 93 ? 4.709 -5.879 19.251 1.00 88.12 93 LYS A CA 1
ATOM 723 C C . LYS A 1 93 ? 4.039 -4.579 18.809 1.00 88.12 93 LYS A C 1
ATOM 725 O O . LYS A 1 93 ? 3.003 -4.224 19.362 1.00 88.12 93 LYS A O 1
ATOM 730 N N . ILE A 1 94 ? 4.600 -3.912 17.800 1.00 92.56 94 ILE A N 1
ATOM 731 C CA . ILE A 1 94 ? 4.046 -2.672 17.241 1.00 92.56 94 ILE A CA 1
ATOM 732 C C . ILE A 1 94 ? 2.667 -2.928 16.624 1.00 92.56 94 ILE A C 1
ATOM 734 O O . ILE A 1 94 ? 1.710 -2.248 16.982 1.00 92.56 94 ILE A O 1
ATOM 738 N N . LEU A 1 95 ? 2.541 -3.932 15.751 1.00 91.88 95 LEU A N 1
ATOM 739 C CA . LEU A 1 95 ? 1.279 -4.262 15.082 1.00 91.88 95 LEU A CA 1
ATOM 740 C C . LEU A 1 95 ? 0.196 -4.677 16.083 1.00 91.88 95 LEU A C 1
ATOM 742 O O . LEU A 1 95 ? -0.939 -4.213 15.983 1.00 91.88 95 LEU A O 1
ATOM 746 N N . ASN A 1 96 ? 0.547 -5.484 17.090 1.00 90.62 96 ASN A N 1
ATOM 747 C CA . ASN A 1 96 ? -0.387 -5.838 18.155 1.00 90.62 96 ASN A CA 1
ATOM 748 C C . ASN A 1 96 ? -0.820 -4.597 18.955 1.00 90.62 96 ASN A C 1
ATOM 750 O O . ASN A 1 96 ? -2.007 -4.431 19.226 1.00 90.62 96 ASN A O 1
ATOM 754 N N . GLY A 1 97 ? 0.107 -3.687 19.269 1.00 93.25 97 GLY A N 1
ATOM 755 C CA . GLY A 1 97 ? -0.214 -2.415 19.921 1.00 93.25 97 GLY A CA 1
ATOM 756 C C . GLY A 1 97 ? -1.189 -1.564 19.100 1.00 93.25 97 GLY A C 1
ATOM 757 O O . GLY A 1 97 ? -2.240 -1.180 19.608 1.00 93.25 97 GLY A O 1
ATOM 758 N N . ILE A 1 98 ? -0.900 -1.347 17.814 1.00 95.12 98 ILE A N 1
ATOM 759 C CA . ILE A 1 98 ? -1.765 -0.590 16.887 1.00 95.12 98 ILE A CA 1
ATOM 760 C C . ILE A 1 98 ? -3.155 -1.225 16.791 1.00 95.12 98 ILE A C 1
ATOM 762 O O . ILE A 1 98 ? -4.167 -0.529 16.832 1.00 95.12 98 ILE A O 1
ATOM 766 N N . SER A 1 99 ? -3.228 -2.555 16.719 1.00 93.62 99 SER A N 1
ATOM 767 C CA . SER A 1 99 ? -4.507 -3.267 16.624 1.00 93.62 99 SER A CA 1
ATOM 768 C C . SER A 1 99 ? -5.404 -3.126 17.862 1.00 93.62 99 SER A C 1
ATOM 770 O O . SER A 1 99 ? -6.585 -3.454 17.784 1.00 93.62 99 SER A O 1
ATOM 772 N N . SER A 1 100 ? -4.863 -2.648 18.988 1.00 93.00 100 SER A N 1
ATOM 773 C CA . SER A 1 100 ? -5.626 -2.383 20.216 1.00 93.00 100 SER A CA 1
ATOM 774 C C . SER A 1 100 ? -6.139 -0.942 20.338 1.00 93.00 100 SER A C 1
ATOM 776 O O . SER A 1 100 ? -6.866 -0.638 21.277 1.00 93.00 100 SER A O 1
ATOM 778 N N . TRP A 1 101 ? -5.784 -0.048 19.405 1.00 95.56 101 TRP A N 1
ATOM 779 C CA . TRP A 1 101 ? -6.289 1.332 19.390 1.00 95.56 101 TRP A CA 1
ATOM 780 C C . TRP A 1 101 ? -7.797 1.453 19.114 1.00 95.56 101 TRP A C 1
ATOM 782 O O . TRP A 1 101 ? -8.431 2.312 19.731 1.00 95.56 101 TRP A O 1
ATOM 792 N N . PRO A 1 102 ? -8.399 0.661 18.201 1.00 95.00 102 PRO A N 1
ATOM 793 C CA . PRO A 1 102 ? -9.841 0.684 17.994 1.00 95.00 102 PRO A CA 1
ATOM 794 C C . PRO A 1 102 ? -10.602 0.182 19.222 1.00 95.00 102 PRO A C 1
ATOM 796 O O . PRO A 1 102 ? -10.192 -0.775 19.876 1.00 95.00 102 PRO A O 1
ATOM 799 N N . ASN A 1 103 ? -11.758 0.782 19.499 1.00 93.31 103 ASN A N 1
ATOM 800 C CA . ASN A 1 103 ? -12.690 0.255 20.484 1.00 93.31 103 ASN A CA 1
ATOM 801 C C . ASN A 1 103 ? -13.474 -0.925 19.884 1.00 93.31 103 ASN A C 1
ATOM 803 O O . ASN A 1 103 ? -14.160 -0.759 18.873 1.00 93.31 103 ASN A O 1
ATOM 807 N N . ALA A 1 104 ? -13.440 -2.081 20.550 1.00 89.69 104 ALA A N 1
ATOM 808 C CA . ALA A 1 104 ? -14.124 -3.301 20.114 1.00 89.69 104 ALA A CA 1
ATOM 809 C C . ALA A 1 104 ? -15.653 -3.150 19.966 1.00 89.69 104 ALA A C 1
ATOM 811 O O . ALA A 1 104 ? -16.266 -3.860 19.170 1.00 89.69 104 ALA A O 1
ATOM 812 N N . GLU A 1 105 ? -16.269 -2.198 20.674 1.00 91.75 105 GLU A N 1
ATOM 813 C CA . GLU A 1 10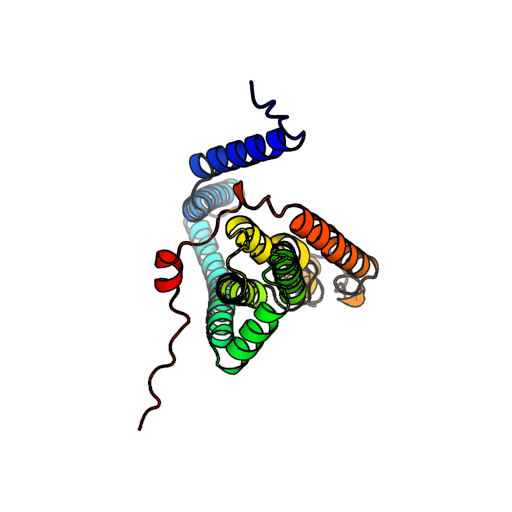5 ? -17.696 -1.864 20.555 1.00 91.75 105 GLU A CA 1
ATOM 814 C C . GLU A 1 105 ? -18.007 -0.950 19.358 1.00 91.75 105 GLU A C 1
ATOM 816 O O . GLU A 1 105 ? -19.168 -0.747 19.005 1.00 91.75 105 GLU A O 1
ATOM 821 N N . LYS A 1 106 ? -16.979 -0.396 18.704 1.00 94.19 106 LYS A N 1
ATOM 822 C CA . LYS A 1 106 ? -17.089 0.486 17.533 1.00 94.19 106 LYS A CA 1
ATOM 823 C C . LYS A 1 106 ? -16.242 -0.068 16.377 1.00 94.19 106 LYS A C 1
ATOM 825 O O . LYS A 1 106 ? -15.227 0.531 16.024 1.00 94.19 106 LYS A O 1
ATOM 830 N N . PRO A 1 107 ? -16.661 -1.176 15.737 1.00 92.75 107 PRO A N 1
ATOM 831 C CA . PRO A 1 107 ? -15.826 -1.918 14.788 1.00 92.75 107 PRO A CA 1
ATOM 832 C C . PRO A 1 107 ? -15.430 -1.129 13.529 1.00 92.75 107 PRO A C 1
ATOM 834 O O . PRO A 1 107 ? -14.415 -1.432 12.905 1.00 92.75 107 PRO A O 1
ATOM 837 N N . TRP A 1 108 ? -16.146 -0.053 13.185 1.00 93.69 108 TRP A N 1
ATOM 838 C CA . TRP A 1 108 ? -15.726 0.876 12.130 1.00 93.69 108 TRP A CA 1
ATOM 839 C C . TRP A 1 108 ? -14.352 1.514 12.405 1.00 93.69 108 TRP A C 1
ATOM 841 O O . TRP A 1 108 ? -13.613 1.781 11.462 1.00 93.69 108 TRP A O 1
ATOM 851 N N . GLN A 1 109 ? -13.963 1.694 13.676 1.00 97.38 109 GLN A N 1
ATOM 852 C CA . GLN A 1 109 ? -12.651 2.239 14.048 1.00 97.38 109 GLN A CA 1
ATOM 853 C C . GLN A 1 109 ? -11.507 1.308 13.636 1.00 97.38 109 GLN A C 1
ATOM 855 O O . GLN A 1 109 ? -10.417 1.772 13.306 1.00 97.38 109 GLN A O 1
ATOM 860 N N . ALA A 1 110 ? -11.751 -0.005 13.614 1.00 97.44 110 ALA A N 1
ATOM 861 C CA . ALA A 1 110 ? -10.774 -0.975 13.140 1.00 97.44 110 ALA A CA 1
ATOM 862 C C . ALA A 1 110 ? -10.515 -0.814 11.634 1.00 97.44 110 ALA A C 1
ATOM 864 O O . ALA A 1 110 ? -9.368 -0.891 11.192 1.00 97.44 110 ALA A O 1
ATOM 865 N N . ILE A 1 111 ? -11.562 -0.500 10.862 1.00 98.06 111 ILE A N 1
ATOM 866 C CA . ILE A 1 111 ? -11.441 -0.164 9.438 1.00 98.06 111 ILE A CA 1
ATOM 867 C C . ILE A 1 111 ? -10.670 1.143 9.254 1.00 98.06 111 ILE A C 1
ATOM 869 O O . ILE A 1 111 ? -9.773 1.198 8.416 1.00 98.06 111 ILE A O 1
ATOM 873 N N . THR A 1 112 ? -10.953 2.166 10.069 1.00 98.12 112 THR A N 1
ATOM 874 C CA . THR A 1 112 ? -10.212 3.438 10.060 1.00 98.12 112 THR A CA 1
ATOM 875 C C . THR A 1 112 ? -8.716 3.214 10.280 1.00 98.12 112 THR A C 1
ATOM 877 O O . THR A 1 112 ? -7.898 3.689 9.494 1.00 98.12 112 THR A O 1
ATOM 880 N N . VAL A 1 113 ? -8.350 2.461 11.324 1.00 98.25 113 VAL A N 1
ATOM 881 C CA . VAL A 1 113 ? -6.945 2.171 11.649 1.00 98.25 113 VAL A CA 1
ATOM 882 C C . VAL A 1 113 ? -6.272 1.391 10.525 1.00 98.25 113 VAL A C 1
ATOM 884 O O . VAL A 1 113 ? -5.164 1.748 10.129 1.00 98.25 113 VAL A O 1
ATOM 887 N N . MET A 1 114 ? -6.937 0.375 9.967 1.00 98.31 114 MET A N 1
ATOM 888 C CA . MET A 1 114 ? -6.387 -0.387 8.846 1.00 98.31 114 MET A CA 1
ATOM 889 C C . MET A 1 114 ? -6.177 0.482 7.600 1.00 98.31 114 MET A C 1
ATOM 891 O O . MET A 1 114 ? -5.114 0.414 6.984 1.00 98.31 114 MET A O 1
ATOM 895 N N . ALA A 1 115 ? -7.158 1.314 7.242 1.00 98.25 115 ALA A N 1
ATOM 896 C CA . ALA A 1 115 ? -7.082 2.182 6.070 1.00 98.25 115 ALA A CA 1
ATOM 897 C C . ALA A 1 115 ? -5.928 3.187 6.186 1.00 98.25 115 ALA A C 1
ATOM 899 O O . ALA A 1 115 ? -5.118 3.312 5.264 1.00 98.25 115 ALA A O 1
ATOM 900 N N . LEU A 1 116 ? -5.807 3.845 7.344 1.00 98.38 116 LEU A N 1
ATOM 901 C CA . LEU A 1 116 ? -4.709 4.767 7.628 1.00 98.38 116 LEU A CA 1
ATOM 902 C C . LEU A 1 116 ? -3.361 4.051 7.596 1.00 98.38 116 LEU A C 1
ATOM 904 O O . LEU A 1 116 ? -2.442 4.519 6.930 1.00 98.38 116 LEU A O 1
ATOM 908 N N . PHE A 1 117 ? -3.248 2.904 8.270 1.00 97.81 117 PHE A N 1
ATOM 909 C CA . PHE A 1 117 ? -2.016 2.124 8.284 1.00 97.81 117 PHE A CA 1
ATOM 910 C C . PHE A 1 117 ? -1.600 1.727 6.862 1.00 97.81 117 PHE A C 1
ATOM 912 O O . PHE A 1 117 ? -0.484 2.027 6.445 1.00 97.81 117 PHE A O 1
ATOM 919 N N . SER A 1 118 ? -2.505 1.124 6.086 1.00 97.88 118 SER A N 1
ATOM 920 C CA . SER A 1 118 ? -2.216 0.678 4.719 1.00 97.88 118 SER A CA 1
ATOM 921 C C . SER A 1 118 ? -1.745 1.838 3.835 1.00 97.88 118 SER A C 1
ATOM 923 O O . SER A 1 118 ? -0.689 1.749 3.200 1.00 97.88 118 SER A O 1
ATOM 925 N N . MET A 1 119 ? -2.469 2.962 3.847 1.00 98.25 119 MET A N 1
ATOM 926 C CA . MET A 1 119 ? -2.161 4.114 2.998 1.00 98.25 119 MET A CA 1
ATOM 927 C C . MET A 1 119 ? -0.885 4.859 3.412 1.00 98.25 119 MET A C 1
ATOM 929 O O . MET A 1 119 ? -0.080 5.208 2.546 1.00 98.25 119 MET A O 1
ATOM 933 N N . ILE A 1 120 ? -0.669 5.081 4.711 1.00 97.19 120 ILE A N 1
ATOM 934 C CA . ILE A 1 120 ? 0.519 5.786 5.218 1.00 97.19 120 ILE A CA 1
ATOM 935 C C . ILE A 1 120 ? 1.768 4.935 4.998 1.00 97.19 120 ILE A C 1
ATOM 937 O O . ILE A 1 120 ? 2.770 5.426 4.479 1.00 97.19 120 ILE A O 1
ATOM 941 N N . ILE A 1 121 ? 1.711 3.645 5.342 1.00 95.25 121 ILE A N 1
ATOM 942 C CA . ILE A 1 121 ? 2.860 2.761 5.157 1.00 95.25 121 ILE A CA 1
ATOM 943 C C . ILE A 1 121 ? 3.152 2.571 3.668 1.00 95.25 121 ILE A C 1
ATOM 945 O O . ILE A 1 121 ? 4.321 2.558 3.306 1.00 95.25 121 ILE A O 1
ATOM 949 N N . ALA A 1 122 ? 2.145 2.510 2.786 1.00 95.12 122 ALA A N 1
ATOM 950 C CA . ALA A 1 122 ? 2.390 2.360 1.346 1.00 95.12 122 ALA A CA 1
ATOM 951 C C . ALA A 1 122 ? 3.031 3.602 0.730 1.00 95.12 122 ALA A C 1
ATOM 953 O O . ALA A 1 122 ? 3.864 3.476 -0.169 1.00 95.12 122 ALA A O 1
ATOM 954 N N . TRP A 1 123 ? 2.685 4.787 1.240 1.00 95.31 123 TRP A N 1
ATOM 955 C CA . TRP A 1 123 ? 3.347 6.024 0.848 1.00 95.31 123 TRP A CA 1
ATOM 956 C C . TRP A 1 123 ? 4.844 6.002 1.199 1.00 95.31 123 TRP A C 1
ATOM 958 O O . TRP A 1 123 ? 5.669 6.480 0.423 1.00 95.31 123 TRP A O 1
ATOM 968 N N . VAL A 1 124 ? 5.225 5.384 2.321 1.00 92.75 124 VAL A N 1
ATOM 969 C CA . VAL A 1 124 ? 6.639 5.172 2.669 1.00 92.75 124 VAL A CA 1
ATOM 970 C C . VAL A 1 124 ? 7.250 4.058 1.814 1.00 92.75 124 VAL A C 1
ATOM 972 O O . VAL A 1 124 ? 8.272 4.247 1.156 1.00 92.75 124 VAL A O 1
ATOM 975 N N . ASN A 1 125 ? 6.630 2.881 1.817 1.00 90.94 125 ASN A N 1
ATOM 976 C CA . ASN A 1 125 ? 7.056 1.716 1.063 1.00 90.94 125 ASN A CA 1
ATOM 977 C C . ASN A 1 125 ? 5.876 0.771 0.793 1.00 90.94 125 ASN A C 1
ATOM 979 O O . ASN A 1 125 ? 5.290 0.192 1.711 1.00 90.94 125 ASN A O 1
ATOM 983 N N . TRP A 1 126 ? 5.572 0.557 -0.486 1.00 89.88 126 TRP A N 1
ATOM 984 C CA . TRP A 1 126 ? 4.449 -0.280 -0.910 1.00 89.88 126 TRP A CA 1
ATOM 985 C C . TRP A 1 126 ? 4.572 -1.746 -0.455 1.00 89.88 126 TRP A C 1
ATOM 987 O O . TRP A 1 126 ? 3.573 -2.352 -0.069 1.00 89.88 126 TRP A O 1
ATOM 997 N N . GLY A 1 127 ? 5.789 -2.302 -0.436 1.00 87.19 127 GLY A N 1
ATOM 998 C CA . GLY A 1 127 ? 6.043 -3.687 -0.031 1.00 87.19 127 GLY A CA 1
ATOM 999 C C . GLY A 1 127 ? 5.832 -3.906 1.467 1.00 87.19 127 GLY A C 1
ATOM 1000 O O . GLY A 1 127 ? 5.219 -4.895 1.870 1.00 87.19 127 GLY A O 1
ATOM 1001 N N . LEU A 1 128 ? 6.265 -2.949 2.295 1.00 87.44 128 LEU A N 1
ATOM 1002 C CA . LEU A 1 128 ? 6.010 -2.970 3.738 1.00 87.44 128 LEU A CA 1
ATOM 1003 C C . LEU A 1 128 ? 4.520 -2.870 4.059 1.00 87.44 128 LEU A C 1
ATOM 1005 O O . LEU A 1 128 ? 4.061 -3.543 4.977 1.00 87.44 128 LEU A O 1
ATOM 1009 N N . SER A 1 129 ? 3.766 -2.062 3.310 1.00 92.38 129 SER A N 1
ATOM 1010 C CA . SER A 1 129 ? 2.318 -1.944 3.503 1.00 92.38 129 SER A CA 1
ATOM 1011 C C . SER A 1 129 ? 1.605 -3.249 3.190 1.00 92.38 129 SER A C 1
ATOM 1013 O O . SER A 1 129 ? 0.874 -3.744 4.038 1.00 92.38 129 SER A O 1
ATOM 1015 N N . LEU A 1 130 ? 1.892 -3.873 2.041 1.00 90.00 130 LEU A N 1
ATOM 1016 C CA . LEU A 1 130 ? 1.246 -5.129 1.646 1.00 90.00 130 LEU A CA 1
ATOM 1017 C C . LEU A 1 130 ? 1.361 -6.202 2.741 1.00 90.00 130 LEU A C 1
ATOM 1019 O O . LEU A 1 130 ? 0.376 -6.822 3.137 1.00 90.00 130 LEU A O 1
ATOM 1023 N N . ILE A 1 131 ? 2.566 -6.384 3.269 1.00 87.94 131 ILE A N 1
ATOM 1024 C CA . ILE A 1 131 ? 2.853 -7.424 4.257 1.00 87.94 131 ILE A CA 1
ATOM 1025 C C . ILE A 1 131 ? 2.404 -6.990 5.655 1.00 87.94 131 ILE A C 1
ATOM 1027 O O . ILE A 1 131 ? 1.774 -7.761 6.381 1.00 87.94 131 ILE A O 1
ATOM 1031 N N . GLY A 1 132 ? 2.700 -5.747 6.033 1.00 90.50 132 GLY A N 1
ATOM 1032 C CA . GLY A 1 132 ? 2.325 -5.181 7.323 1.00 90.50 132 GLY A CA 1
ATOM 1033 C C . GLY A 1 132 ? 0.812 -5.142 7.515 1.00 90.50 132 GLY A C 1
ATOM 1034 O O . GLY A 1 132 ? 0.336 -5.510 8.583 1.00 90.50 132 GLY A O 1
ATOM 1035 N N . SER A 1 133 ? 0.050 -4.768 6.485 1.00 94.25 133 SER A N 1
ATOM 1036 C CA . SER A 1 133 ? -1.414 -4.740 6.516 1.00 94.25 133 SER A CA 1
ATOM 1037 C C . SER A 1 133 ? -2.004 -6.145 6.569 1.00 94.25 133 SER A C 1
ATOM 1039 O O . SER A 1 133 ? -2.928 -6.373 7.349 1.00 94.25 133 SER A O 1
ATOM 1041 N N . ALA A 1 134 ? -1.441 -7.108 5.828 1.00 90.44 134 ALA A N 1
ATOM 1042 C CA . ALA A 1 134 ? -1.849 -8.509 5.932 1.00 90.44 134 ALA A CA 1
ATOM 1043 C C . ALA A 1 134 ? -1.675 -9.038 7.365 1.00 90.44 134 ALA A C 1
ATOM 1045 O O . ALA A 1 134 ? -2.584 -9.655 7.915 1.00 90.44 134 ALA A O 1
ATOM 1046 N N . MET A 1 135 ? -0.546 -8.733 8.012 1.00 88.50 135 MET A N 1
ATOM 1047 C CA . MET A 1 135 ? -0.309 -9.123 9.404 1.00 88.50 135 MET A CA 1
ATOM 1048 C C . MET A 1 135 ? -1.177 -8.353 10.399 1.00 88.50 135 MET A C 1
ATOM 1050 O O . MET A 1 135 ? -1.742 -8.957 11.311 1.00 88.50 135 MET A O 1
ATOM 1054 N N . LEU A 1 136 ? -1.316 -7.036 10.233 1.00 93.12 136 LEU A N 1
ATOM 1055 C CA . LEU A 1 136 ? -2.150 -6.198 11.093 1.00 93.12 136 LEU A CA 1
ATOM 1056 C C . LEU A 1 136 ? -3.609 -6.661 11.073 1.00 93.12 136 LEU A C 1
ATOM 1058 O O . LEU A 1 136 ? -4.256 -6.633 12.117 1.00 93.12 136 LEU A O 1
ATOM 1062 N N . ALA A 1 137 ? -4.113 -7.136 9.930 1.00 93.44 137 ALA A N 1
ATOM 1063 C CA . ALA A 1 137 ? -5.475 -7.647 9.812 1.00 93.44 137 ALA A CA 1
ATOM 1064 C C . ALA A 1 137 ? -5.721 -8.802 10.792 1.00 93.44 137 ALA A C 1
ATOM 1066 O O . ALA A 1 137 ? -6.744 -8.819 11.470 1.00 93.44 137 ALA A O 1
ATOM 1067 N N . LEU A 1 138 ? -4.751 -9.710 10.940 1.00 88.69 138 LEU A N 1
ATOM 1068 C CA . LEU A 1 138 ? -4.832 -10.842 11.869 1.00 88.69 138 LEU A CA 1
ATOM 1069 C C . LEU A 1 138 ? -4.949 -10.372 13.325 1.00 88.69 138 LEU A C 1
ATOM 1071 O O . LEU A 1 138 ? -5.787 -10.864 14.082 1.00 88.69 138 LEU A O 1
ATOM 1075 N N . TYR A 1 139 ? -4.136 -9.385 13.711 1.00 90.50 139 TYR A N 1
ATOM 1076 C CA . TYR A 1 139 ? -4.187 -8.797 15.051 1.00 90.50 139 TYR A CA 1
ATOM 1077 C C . TYR A 1 139 ? -5.485 -8.016 15.290 1.00 90.50 139 TYR A C 1
ATOM 1079 O O . TYR A 1 139 ? -6.076 -8.115 16.366 1.00 90.50 139 TYR A O 1
ATOM 1087 N N . ILE A 1 140 ? -5.963 -7.278 14.285 1.00 94.62 140 ILE A N 1
ATOM 1088 C CA . ILE A 1 140 ? -7.215 -6.526 14.373 1.00 94.62 140 ILE A CA 1
ATOM 1089 C C . ILE A 1 140 ? -8.403 -7.465 14.541 1.00 94.62 140 ILE A C 1
ATOM 1091 O O . ILE A 1 140 ? -9.203 -7.218 15.432 1.00 94.62 140 ILE A O 1
ATOM 1095 N N . VAL A 1 141 ? -8.515 -8.544 13.763 1.00 92.44 141 VAL A N 1
ATOM 1096 C CA . VAL A 1 141 ? -9.625 -9.501 13.924 1.00 92.44 141 VAL A CA 1
ATOM 1097 C C . VAL A 1 141 ? -9.603 -10.132 15.316 1.00 92.44 141 VAL A C 1
ATOM 1099 O O . VAL A 1 141 ? -10.653 -10.287 15.934 1.00 92.44 141 VAL A O 1
ATOM 1102 N N . LYS A 1 142 ? -8.412 -10.442 15.847 1.00 88.75 142 LYS A N 1
ATOM 1103 C CA . LYS A 1 142 ? -8.263 -10.975 17.207 1.00 88.75 142 LYS A CA 1
ATOM 1104 C C . LYS A 1 142 ? -8.748 -9.994 18.279 1.00 88.75 142 LYS A C 1
ATOM 1106 O O . LYS A 1 142 ? -9.448 -10.405 19.199 1.00 88.75 142 LYS A O 1
ATOM 1111 N N . ASN A 1 143 ? -8.371 -8.720 18.173 1.00 90.31 143 ASN A N 1
ATOM 1112 C CA . ASN A 1 143 ? -8.669 -7.706 19.192 1.00 90.31 143 ASN A CA 1
ATOM 1113 C C . ASN A 1 143 ? -10.027 -7.009 18.978 1.00 90.31 143 ASN A C 1
ATOM 1115 O O . ASN A 1 143 ? -10.584 -6.441 19.912 1.00 90.31 143 ASN A O 1
ATOM 1119 N N . ASN A 1 144 ? -10.580 -7.078 17.766 1.00 93.19 144 ASN A N 1
ATOM 1120 C CA . ASN A 1 144 ? -11.845 -6.471 17.354 1.00 93.19 144 ASN A CA 1
ATOM 1121 C C . ASN A 1 144 ? -12.695 -7.497 16.580 1.00 93.19 144 ASN A C 1
ATOM 1123 O O . ASN A 1 144 ? -12.936 -7.329 15.384 1.00 93.19 144 ASN A O 1
ATOM 1127 N N . PRO A 1 145 ? -13.202 -8.553 17.241 1.00 90.88 145 PRO A N 1
ATOM 1128 C CA . PRO A 1 145 ? -13.903 -9.661 16.578 1.00 90.88 145 PRO A CA 1
ATOM 1129 C C . PRO A 1 145 ? -15.233 -9.261 15.916 1.00 90.88 145 PRO A C 1
ATOM 1131 O O . PRO A 1 145 ? -15.805 -10.029 15.144 1.00 90.88 145 PRO A O 1
ATOM 1134 N N . LYS A 1 146 ? -15.746 -8.058 16.210 1.00 93.00 146 LYS A N 1
ATOM 1135 C CA . LYS A 1 146 ? -16.960 -7.496 15.600 1.00 93.00 146 LYS A CA 1
ATOM 1136 C C . LYS A 1 146 ? -16.704 -6.810 14.248 1.00 93.00 146 LYS A C 1
ATOM 1138 O O . LYS A 1 146 ? -17.658 -6.318 13.656 1.00 93.00 146 LYS A O 1
ATOM 1143 N N . VAL A 1 147 ? -15.456 -6.735 13.776 1.00 95.25 147 VAL A N 1
ATOM 1144 C CA . VAL A 1 147 ? -15.114 -6.108 12.489 1.00 95.25 147 VAL A CA 1
ATOM 1145 C C . VAL A 1 147 ? -15.571 -6.961 11.304 1.00 95.25 147 VAL A C 1
ATOM 1147 O O . VAL A 1 147 ? -15.437 -8.186 11.327 1.00 95.25 147 VAL A O 1
ATOM 1150 N N . ASP A 1 148 ? -16.076 -6.327 10.242 1.00 94.56 148 ASP A N 1
ATOM 1151 C CA . ASP A 1 148 ? -16.304 -7.026 8.974 1.00 94.56 148 ASP A CA 1
ATOM 1152 C C . ASP A 1 148 ? -14.960 -7.360 8.315 1.00 94.56 148 ASP A C 1
ATOM 1154 O O . ASP A 1 148 ? -14.207 -6.475 7.899 1.00 94.56 148 ASP A O 1
ATOM 1158 N N . TYR A 1 149 ? -14.661 -8.653 8.212 1.00 93.25 149 TYR A N 1
ATOM 1159 C CA . TYR A 1 149 ? -13.379 -9.129 7.701 1.00 93.25 149 TYR A CA 1
ATOM 1160 C C . TYR A 1 149 ? -13.162 -8.784 6.227 1.00 93.25 149 TYR A C 1
ATOM 1162 O O . TYR A 1 149 ? -12.045 -8.465 5.830 1.00 93.25 149 TYR A O 1
ATOM 1170 N N . ARG A 1 150 ? -14.219 -8.793 5.409 1.00 92.69 150 ARG A N 1
ATOM 1171 C CA . ARG A 1 150 ? -14.107 -8.497 3.972 1.00 92.69 150 ARG A CA 1
ATOM 1172 C C . ARG A 1 150 ? -13.731 -7.034 3.770 1.00 92.69 150 ARG A C 1
ATOM 1174 O O . ARG A 1 150 ? -12.830 -6.731 2.992 1.00 92.69 150 ARG A O 1
ATOM 1181 N N . LEU A 1 151 ? -14.384 -6.135 4.509 1.00 94.62 151 LEU A N 1
ATOM 1182 C CA . LEU A 1 151 ? -14.072 -4.708 4.475 1.00 94.62 151 LEU A CA 1
ATOM 1183 C C . LEU A 1 151 ? -12.691 -4.412 5.069 1.00 94.62 151 LEU A C 1
ATOM 1185 O O . LEU A 1 151 ? -11.982 -3.553 4.551 1.00 94.62 151 LEU A O 1
ATOM 1189 N N . LEU A 1 152 ? -12.282 -5.138 6.114 1.00 96.81 152 LEU A N 1
ATOM 1190 C CA . LEU A 1 152 ? -10.939 -5.027 6.683 1.00 96.81 152 LEU A CA 1
ATOM 1191 C C . LEU A 1 152 ? -9.863 -5.425 5.667 1.00 96.81 152 LEU A C 1
ATOM 1193 O O . LEU A 1 152 ? -8.872 -4.712 5.519 1.00 96.81 152 LEU A O 1
ATOM 1197 N N . VAL A 1 153 ? -10.069 -6.530 4.944 1.00 95.00 153 VAL A N 1
ATOM 1198 C CA . VAL A 1 153 ? -9.177 -6.957 3.858 1.00 95.00 153 VAL A CA 1
ATOM 1199 C C . VAL A 1 153 ? -9.166 -5.910 2.746 1.00 95.00 153 VAL A C 1
ATOM 1201 O O . VAL A 1 153 ? -8.092 -5.502 2.322 1.00 95.00 153 VAL A O 1
ATOM 1204 N N . ALA A 1 154 ? -10.321 -5.383 2.331 1.00 95.25 154 ALA A N 1
ATOM 1205 C CA . ALA A 1 154 ? -10.366 -4.292 1.355 1.00 95.25 154 ALA A CA 1
ATOM 1206 C C . ALA A 1 154 ? -9.576 -3.054 1.830 1.00 95.25 154 ALA A C 1
ATOM 1208 O O . ALA A 1 154 ? -8.794 -2.489 1.067 1.00 95.25 154 ALA A O 1
ATOM 1209 N N . ALA A 1 155 ? -9.706 -2.676 3.107 1.00 97.31 155 ALA A N 1
ATOM 1210 C CA . ALA A 1 155 ? -8.947 -1.581 3.711 1.00 97.31 155 ALA A CA 1
ATOM 1211 C C . ALA A 1 155 ? -7.434 -1.850 3.732 1.00 97.31 155 ALA A C 1
ATOM 1213 O O . ALA A 1 155 ? -6.642 -0.931 3.527 1.00 97.31 155 ALA A O 1
ATOM 1214 N N . ALA A 1 156 ? -7.026 -3.107 3.925 1.00 97.00 156 ALA A N 1
ATOM 1215 C CA . ALA A 1 156 ? -5.627 -3.521 3.891 1.00 97.00 156 ALA A CA 1
ATOM 1216 C C . ALA A 1 156 ? -4.974 -3.313 2.511 1.00 97.00 156 ALA A C 1
ATOM 1218 O O . ALA A 1 156 ? -3.766 -3.089 2.452 1.00 97.00 156 ALA A O 1
ATOM 1219 N N . TYR A 1 157 ? -5.754 -3.313 1.423 1.00 96.19 157 TYR A N 1
ATOM 1220 C CA . TYR A 1 157 ? -5.268 -3.093 0.054 1.00 96.19 157 TYR A CA 1
ATOM 1221 C C . TYR A 1 157 ? -5.224 -1.620 -0.384 1.00 96.19 157 TYR A C 1
ATOM 1223 O O . TYR A 1 157 ? -4.663 -1.320 -1.441 1.00 96.19 157 TYR A O 1
ATOM 1231 N N . LEU A 1 158 ? -5.757 -0.679 0.404 1.00 97.12 158 LEU A N 1
ATOM 1232 C CA . LEU A 1 158 ? -5.838 0.737 0.009 1.00 97.12 158 LEU A CA 1
ATOM 1233 C C . LEU A 1 158 ? -4.476 1.380 -0.243 1.00 97.12 158 LEU A C 1
ATOM 1235 O O . LEU A 1 158 ? -4.368 2.269 -1.077 1.00 97.12 158 LEU A O 1
ATOM 1239 N N . GLY A 1 159 ? -3.421 0.919 0.420 1.00 95.06 159 GLY A N 1
ATOM 1240 C CA . GLY A 1 159 ? -2.063 1.356 0.141 1.00 95.06 159 GLY A CA 1
ATOM 1241 C C . GLY A 1 159 ? -1.678 1.162 -1.326 1.00 95.06 159 GLY A C 1
ATOM 1242 O O . GLY A 1 159 ? -1.220 2.104 -1.974 1.00 95.06 159 GLY A O 1
ATOM 1243 N N . LEU A 1 160 ? -1.953 -0.022 -1.882 1.00 92.44 160 LEU A N 1
ATOM 1244 C CA . LEU A 1 160 ? -1.755 -0.311 -3.307 1.00 92.44 160 LEU A CA 1
ATOM 1245 C C . LEU A 1 160 ? -2.823 0.324 -4.206 1.00 92.44 160 LEU A C 1
ATOM 1247 O O . LEU A 1 160 ? -2.553 0.625 -5.363 1.00 92.44 160 LEU A O 1
ATOM 1251 N N . GLY A 1 161 ? -4.034 0.533 -3.698 1.00 89.94 161 GLY A N 1
ATOM 1252 C CA . GLY A 1 161 ? -5.103 1.162 -4.474 1.00 89.94 161 GLY A CA 1
ATOM 1253 C C . GLY A 1 161 ? -4.950 2.677 -4.624 1.00 89.94 161 GLY A C 1
ATOM 1254 O O . GLY A 1 161 ? -5.379 3.237 -5.628 1.00 89.94 161 GLY A O 1
ATOM 1255 N N . CYS A 1 162 ? -4.356 3.349 -3.634 1.00 95.00 162 CYS A N 1
ATOM 1256 C CA . CYS A 1 162 ? -4.524 4.792 -3.464 1.00 95.00 162 CYS A CA 1
ATOM 1257 C C . CYS A 1 162 ? -3.214 5.577 -3.327 1.00 95.00 162 CYS A C 1
ATOM 1259 O O . CYS A 1 162 ? -3.126 6.670 -3.880 1.00 95.00 162 CYS A O 1
ATOM 1261 N N . THR A 1 163 ? -2.209 5.087 -2.590 1.00 95.69 163 THR A N 1
ATOM 1262 C CA . THR A 1 163 ? -1.093 5.958 -2.149 1.00 95.69 163 THR A CA 1
ATOM 1263 C C . THR A 1 163 ? 0.303 5.499 -2.549 1.00 95.69 163 THR A C 1
ATOM 1265 O O . THR A 1 163 ? 1.215 6.326 -2.569 1.00 95.69 163 THR A O 1
ATOM 1268 N N . TRP A 1 164 ? 0.502 4.229 -2.915 1.00 92.50 164 TRP A N 1
ATOM 1269 C CA . TRP A 1 164 ? 1.837 3.692 -3.209 1.00 92.50 164 TRP A CA 1
ATOM 1270 C C . TRP A 1 164 ? 2.575 4.443 -4.325 1.00 92.50 164 TRP A C 1
ATOM 1272 O O . TRP A 1 164 ? 3.770 4.716 -4.215 1.00 92.50 164 TRP A O 1
ATOM 1282 N N . HIS A 1 165 ? 1.858 4.821 -5.386 1.00 91.25 165 HIS A N 1
ATOM 1283 C CA . HIS A 1 165 ? 2.422 5.541 -6.527 1.00 91.25 165 HIS A CA 1
ATOM 1284 C C . HIS A 1 165 ? 2.633 7.037 -6.271 1.00 91.25 165 HIS A C 1
ATOM 1286 O O . HIS A 1 165 ? 3.393 7.669 -7.000 1.00 91.25 165 HIS A O 1
ATOM 1292 N N . ALA A 1 166 ? 2.017 7.591 -5.226 1.00 92.75 166 ALA A N 1
ATOM 1293 C CA . ALA A 1 166 ? 2.248 8.963 -4.774 1.00 92.75 166 ALA A CA 1
ATOM 1294 C C . ALA A 1 166 ? 3.414 9.060 -3.767 1.00 92.75 166 ALA A C 1
ATOM 1296 O O . ALA A 1 166 ? 3.701 10.146 -3.255 1.00 92.75 166 ALA A O 1
ATOM 1297 N N . GLY A 1 167 ? 4.044 7.925 -3.438 1.00 89.50 167 GLY A N 1
ATOM 1298 C CA . GLY A 1 167 ? 4.967 7.774 -2.320 1.00 89.50 167 GLY A CA 1
ATOM 1299 C C . GLY A 1 167 ? 6.434 7.582 -2.669 1.00 89.50 167 GLY A C 1
ATOM 1300 O O . GLY A 1 167 ? 6.833 7.459 -3.823 1.00 89.50 167 GLY A O 1
ATOM 1301 N N . LEU A 1 168 ? 7.258 7.500 -1.627 1.00 91.69 168 LEU A N 1
ATOM 1302 C CA . LEU A 1 168 ? 8.722 7.439 -1.687 1.00 91.69 168 LEU A CA 1
ATOM 1303 C C . LEU A 1 168 ? 9.263 6.207 -2.421 1.00 91.69 168 LEU A C 1
ATOM 1305 O O . LEU A 1 168 ? 10.435 6.173 -2.779 1.00 91.69 168 LEU A O 1
ATOM 1309 N N . SER A 1 169 ? 8.418 5.200 -2.643 1.00 88.50 169 SER A N 1
ATOM 1310 C CA . SER A 1 169 ? 8.753 3.967 -3.359 1.00 88.50 169 SER A CA 1
ATOM 1311 C C . SER A 1 169 ? 8.210 3.918 -4.797 1.00 88.50 169 SER A C 1
ATOM 1313 O O . SER A 1 169 ? 8.312 2.881 -5.455 1.00 88.50 169 SER A O 1
ATOM 1315 N N . ALA A 1 170 ? 7.662 5.027 -5.313 1.00 90.94 170 ALA A N 1
ATOM 1316 C CA . ALA A 1 170 ? 7.100 5.115 -6.658 1.00 90.94 170 ALA A CA 1
ATOM 1317 C C . ALA A 1 170 ? 8.190 5.069 -7.742 1.00 90.94 170 ALA A C 1
ATOM 1319 O O . ALA A 1 170 ? 8.830 6.074 -8.062 1.00 90.94 170 ALA A O 1
ATOM 1320 N N . SER A 1 171 ? 8.377 3.896 -8.353 1.00 86.56 171 SER A N 1
ATOM 1321 C CA . SER A 1 171 ? 9.485 3.641 -9.282 1.00 86.56 171 SER A CA 1
ATOM 1322 C C . SER A 1 171 ? 9.537 4.620 -10.456 1.00 86.56 171 SER A C 1
ATOM 1324 O O . SER A 1 171 ? 10.617 5.094 -10.783 1.00 86.56 171 SER A O 1
ATOM 1326 N N . ALA A 1 172 ? 8.398 4.977 -11.059 1.00 87.06 172 ALA A N 1
ATOM 1327 C CA . ALA A 1 172 ? 8.369 5.920 -12.181 1.00 87.06 172 ALA A CA 1
ATOM 1328 C C . ALA A 1 172 ? 8.902 7.312 -11.790 1.00 87.06 172 ALA A C 1
ATOM 1330 O O . ALA A 1 172 ? 9.738 7.868 -12.499 1.00 87.06 172 ALA A O 1
ATOM 1331 N N . LEU A 1 173 ? 8.478 7.838 -10.635 1.00 90.31 173 LEU A N 1
ATOM 1332 C CA . LEU A 1 173 ? 8.883 9.161 -10.144 1.00 90.31 173 LEU A CA 1
ATOM 1333 C C . LEU A 1 173 ? 10.354 9.191 -9.708 1.00 90.31 173 LEU A C 1
ATOM 1335 O O . LEU A 1 173 ? 11.038 10.196 -9.876 1.00 90.31 173 LEU A O 1
ATOM 1339 N N . LEU A 1 174 ? 10.865 8.071 -9.194 1.00 90.94 174 LEU A N 1
ATOM 1340 C CA . LEU A 1 174 ? 12.286 7.931 -8.884 1.00 90.94 174 LEU A CA 1
ATOM 1341 C C . LEU A 1 174 ? 13.138 7.787 -10.151 1.00 90.94 174 LEU A C 1
ATOM 1343 O O . LEU A 1 174 ? 14.222 8.359 -10.219 1.00 90.94 174 LEU A O 1
ATOM 1347 N N . LEU A 1 175 ? 12.654 7.060 -11.164 1.00 89.19 175 LEU A N 1
ATOM 1348 C CA . LEU A 1 175 ? 13.378 6.830 -12.417 1.00 89.19 175 LEU A CA 1
ATOM 1349 C C . LEU A 1 175 ? 13.566 8.115 -13.229 1.00 89.19 175 LEU A C 1
ATOM 1351 O O . LEU A 1 175 ? 14.659 8.328 -13.752 1.00 89.19 175 LEU A O 1
ATOM 1355 N N . VAL A 1 176 ? 12.558 8.993 -13.298 1.00 91.19 176 VAL A N 1
ATOM 1356 C CA . VAL A 1 176 ? 12.678 10.293 -13.997 1.00 91.19 176 VAL A CA 1
ATOM 1357 C C . VAL A 1 176 ? 13.686 11.240 -13.335 1.00 91.19 176 VAL A C 1
ATOM 1359 O O . VAL A 1 176 ? 14.199 12.147 -13.989 1.00 91.19 176 VAL A O 1
ATOM 1362 N N . ASN A 1 177 ? 14.024 10.997 -12.066 1.00 92.62 177 ASN A N 1
ATOM 1363 C CA . ASN A 1 177 ? 15.064 11.714 -11.330 1.00 92.62 177 ASN A CA 1
ATOM 1364 C C . ASN A 1 177 ? 16.467 11.084 -11.506 1.00 92.62 177 ASN A C 1
ATOM 1366 O O . ASN A 1 177 ? 17.369 11.327 -10.705 1.00 92.62 177 ASN A O 1
ATOM 1370 N N . THR A 1 178 ? 16.675 10.239 -12.523 1.00 90.06 178 THR A N 1
ATOM 1371 C CA . THR A 1 178 ? 17.986 9.630 -12.807 1.00 90.06 178 THR A CA 1
ATOM 1372 C C . THR A 1 178 ? 18.557 10.116 -14.142 1.00 90.06 178 THR A C 1
ATOM 1374 O O . THR A 1 178 ? 17.836 10.158 -15.139 1.00 90.06 178 THR A O 1
ATOM 1377 N N . PRO A 1 179 ? 19.864 10.438 -14.221 1.00 82.12 179 PRO A N 1
ATOM 1378 C CA . PRO A 1 179 ? 20.475 11.012 -15.428 1.00 82.12 179 PRO A CA 1
ATOM 1379 C C . PRO A 1 179 ? 20.500 10.050 -16.625 1.00 82.12 179 PRO A C 1
ATOM 1381 O O . PRO A 1 179 ? 20.638 10.473 -17.765 1.00 82.12 179 PRO A O 1
ATOM 1384 N N . ASN A 1 180 ? 20.342 8.747 -16.380 1.00 80.44 180 ASN A N 1
ATOM 1385 C CA . ASN A 1 180 ? 20.360 7.699 -17.401 1.00 80.44 180 ASN A CA 1
ATOM 1386 C C . ASN A 1 180 ? 18.962 7.216 -17.811 1.00 80.44 180 ASN A C 1
ATOM 1388 O O . ASN A 1 180 ? 18.841 6.154 -18.433 1.00 80.44 180 ASN A O 1
ATOM 1392 N N . PHE A 1 181 ? 17.919 7.964 -17.453 1.00 85.00 181 PHE A N 1
ATOM 1393 C CA . PHE A 1 181 ? 16.547 7.629 -17.796 1.00 85.00 181 PHE A CA 1
ATOM 1394 C C . PHE A 1 181 ? 16.341 7.583 -19.318 1.00 85.00 181 PHE A C 1
ATOM 1396 O O . PHE A 1 181 ? 16.892 8.395 -20.062 1.00 85.00 181 PHE A O 1
ATOM 1403 N N . PHE A 1 182 ? 15.558 6.615 -19.802 1.00 85.00 182 PHE A N 1
ATOM 1404 C CA . PHE A 1 182 ? 15.468 6.322 -21.237 1.00 85.00 182 PHE A CA 1
ATOM 1405 C C . PHE A 1 182 ? 14.945 7.507 -22.065 1.00 85.00 182 PHE A C 1
ATOM 1407 O O . PHE A 1 182 ? 15.438 7.719 -23.169 1.00 85.00 182 PHE A O 1
ATOM 1414 N N . LEU A 1 183 ? 14.029 8.318 -21.518 1.00 87.94 183 LEU A N 1
ATOM 1415 C CA . LEU A 1 183 ? 13.527 9.516 -22.201 1.00 87.94 183 LEU A CA 1
ATOM 1416 C C . LEU A 1 183 ? 14.597 10.602 -22.358 1.00 87.94 183 LEU A C 1
ATOM 1418 O O . LEU A 1 183 ? 14.569 11.328 -23.346 1.00 87.94 183 LEU A O 1
ATOM 1422 N N . ILE A 1 184 ? 15.564 10.684 -21.439 1.00 89.12 184 ILE A N 1
ATOM 1423 C CA . ILE A 1 184 ? 16.717 11.583 -21.592 1.00 89.12 184 ILE A CA 1
ATOM 1424 C C . ILE A 1 184 ? 17.633 11.051 -22.697 1.00 89.12 184 ILE A C 1
ATOM 1426 O O . ILE A 1 184 ? 18.015 11.784 -23.603 1.00 89.12 184 ILE A O 1
ATOM 1430 N N . LYS A 1 185 ? 17.922 9.742 -22.688 1.00 88.69 185 LYS A N 1
ATOM 1431 C CA . LYS A 1 185 ? 18.767 9.097 -23.711 1.00 88.69 185 LYS A CA 1
ATOM 1432 C C . LYS A 1 185 ? 18.201 9.193 -25.128 1.00 88.69 185 LYS A C 1
ATOM 1434 O O . LYS A 1 185 ? 18.969 9.236 -26.080 1.00 88.69 185 LYS A O 1
ATOM 1439 N N . GLN A 1 186 ? 16.879 9.199 -25.264 1.00 90.06 186 GLN A N 1
ATOM 1440 C CA . GLN A 1 186 ? 16.184 9.322 -26.547 1.00 90.06 186 GLN A CA 1
ATOM 1441 C C . GLN A 1 186 ? 15.939 10.782 -26.967 1.00 90.06 186 GLN A C 1
ATOM 1443 O O . GLN A 1 186 ? 15.349 11.016 -28.016 1.00 90.06 186 GLN A O 1
ATOM 1448 N N . GLY A 1 187 ? 16.378 11.766 -26.172 1.00 88.94 187 GLY A N 1
ATOM 1449 C CA . GLY A 1 187 ? 16.223 13.189 -26.484 1.00 88.94 187 GLY A CA 1
ATOM 1450 C C . GLY A 1 187 ? 14.818 13.757 -26.250 1.00 88.94 187 GLY A C 1
ATOM 1451 O O . GLY A 1 187 ? 14.570 14.904 -26.605 1.00 88.94 187 GLY A O 1
ATOM 1452 N N . TYR A 1 188 ? 13.904 12.996 -25.637 1.00 90.44 188 TYR A N 1
ATOM 1453 C CA . TYR A 1 188 ? 12.563 13.475 -25.272 1.00 90.44 188 TYR A CA 1
ATOM 1454 C C . TYR A 1 188 ? 12.569 14.377 -24.031 1.00 90.44 188 TYR A C 1
ATOM 1456 O O . TYR A 1 188 ? 11.665 15.191 -23.858 1.00 90.44 188 TYR A O 1
ATOM 1464 N N . LEU A 1 189 ? 13.571 14.234 -23.159 1.00 89.31 189 LEU A N 1
ATOM 1465 C CA . LEU A 1 189 ? 13.784 15.091 -21.993 1.00 89.31 189 LEU A CA 1
ATOM 1466 C C . LEU A 1 189 ? 15.204 15.653 -22.002 1.00 89.31 189 LEU A C 1
ATOM 1468 O O . LEU A 1 189 ? 16.168 14.910 -22.159 1.00 89.31 189 LEU A O 1
ATOM 1472 N N . SER A 1 190 ? 15.337 16.957 -21.767 1.00 88.12 190 SER A N 1
ATOM 1473 C CA . SER A 1 190 ? 16.646 17.621 -21.718 1.00 88.12 190 SER A CA 1
ATOM 1474 C C . SER A 1 190 ? 17.373 17.406 -20.388 1.00 88.12 190 SER A C 1
ATOM 1476 O O . SER A 1 190 ? 18.596 17.418 -20.352 1.00 88.12 190 SER A O 1
ATOM 1478 N N . ASN A 1 191 ? 16.626 17.238 -19.292 1.00 90.44 191 ASN A N 1
ATOM 1479 C CA . ASN A 1 191 ? 17.146 17.135 -17.928 1.00 90.44 191 ASN A CA 1
ATOM 1480 C C . ASN A 1 191 ? 16.318 16.142 -17.101 1.00 90.44 191 ASN A C 1
ATOM 1482 O O . ASN A 1 191 ? 15.201 15.780 -17.475 1.00 90.44 191 ASN A O 1
ATOM 1486 N N . ILE A 1 192 ? 16.862 15.734 -15.951 1.00 93.94 192 ILE A N 1
ATOM 1487 C CA . ILE A 1 192 ? 16.116 14.971 -14.942 1.00 93.94 192 ILE A CA 1
ATOM 1488 C C . ILE A 1 192 ? 14.967 15.802 -14.362 1.00 93.94 192 ILE A C 1
ATOM 1490 O O . ILE A 1 192 ? 15.070 17.027 -14.264 1.00 93.94 192 ILE A O 1
ATOM 1494 N N . ILE A 1 193 ? 13.900 15.131 -13.925 1.00 93.94 193 ILE A N 1
ATOM 1495 C CA . ILE A 1 193 ? 12.806 15.769 -13.187 1.00 93.94 193 ILE A CA 1
ATOM 1496 C C . ILE A 1 193 ? 12.993 15.461 -11.696 1.00 93.94 193 ILE A C 1
ATOM 1498 O O . ILE A 1 193 ? 12.837 14.304 -11.294 1.00 93.94 193 ILE A O 1
ATOM 1502 N N . PRO A 1 194 ? 13.326 16.462 -10.862 1.00 94.31 194 PRO A N 1
ATOM 1503 C CA . PRO A 1 194 ? 13.619 16.234 -9.456 1.00 94.31 194 PRO A CA 1
ATOM 1504 C C . PRO A 1 194 ? 12.382 15.825 -8.655 1.00 94.31 194 PRO A C 1
ATOM 1506 O O . PRO A 1 194 ? 11.244 16.175 -8.978 1.00 94.31 194 PRO A O 1
ATOM 1509 N N . THR A 1 195 ? 12.609 15.130 -7.538 1.00 94.62 195 THR A N 1
ATOM 1510 C CA . THR A 1 195 ? 11.535 14.695 -6.628 1.00 94.62 195 THR A CA 1
ATOM 1511 C C . THR A 1 195 ? 10.765 15.859 -6.009 1.00 94.62 195 THR A C 1
ATOM 1513 O O . THR A 1 195 ? 9.591 15.701 -5.687 1.00 94.62 195 THR A O 1
ATOM 1516 N N . SER A 1 196 ? 11.371 17.046 -5.9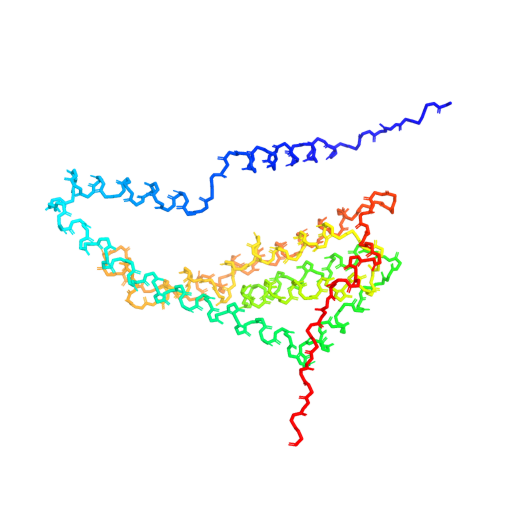08 1.00 94.81 196 SER A N 1
ATOM 1517 C CA . SER A 1 196 ? 10.693 18.281 -5.488 1.00 94.81 196 SER A CA 1
ATOM 1518 C C . SER A 1 196 ? 9.570 18.716 -6.436 1.00 94.81 196 SER A C 1
ATOM 1520 O O . SER A 1 196 ? 8.612 19.343 -5.996 1.00 94.81 196 SER A O 1
ATOM 1522 N N . GLN A 1 197 ? 9.655 18.356 -7.720 1.00 94.56 197 GLN A N 1
ATOM 1523 C CA . GLN A 1 197 ? 8.641 18.662 -8.736 1.00 94.56 197 GLN A CA 1
ATOM 1524 C C . GLN A 1 197 ? 7.650 17.513 -8.959 1.00 94.56 197 GLN A C 1
ATOM 1526 O O . GLN A 1 197 ? 6.636 17.701 -9.622 1.00 94.56 197 GLN A O 1
ATOM 1531 N N . THR A 1 198 ? 7.919 16.330 -8.399 1.00 94.25 198 THR A N 1
ATOM 1532 C CA . THR A 1 198 ? 7.062 15.145 -8.530 1.00 94.25 198 THR A CA 1
ATOM 1533 C C . THR A 1 198 ? 6.499 14.741 -7.170 1.00 94.25 198 THR A C 1
ATOM 1535 O O . THR A 1 198 ? 5.438 15.230 -6.779 1.00 94.25 198 THR A O 1
ATOM 1538 N N . LEU A 1 199 ? 7.230 13.912 -6.420 1.00 93.81 199 LEU A N 1
ATOM 1539 C CA . LEU A 1 199 ? 6.836 13.364 -5.117 1.00 93.81 199 LEU A CA 1
ATOM 1540 C C . LEU A 1 199 ? 6.470 14.439 -4.094 1.00 93.81 199 LEU A C 1
ATOM 1542 O O . LEU A 1 199 ? 5.439 14.341 -3.432 1.00 93.81 199 LEU A O 1
ATOM 1546 N N . PHE A 1 200 ? 7.306 15.466 -3.975 1.00 95.62 200 PHE A N 1
ATOM 1547 C CA . PHE A 1 200 ? 7.138 16.543 -3.000 1.00 95.62 200 PHE A CA 1
ATOM 1548 C C . PHE A 1 200 ? 6.519 17.799 -3.614 1.00 95.62 200 PHE A C 1
ATOM 1550 O O . PHE A 1 200 ? 6.553 18.865 -3.001 1.00 95.62 200 PHE A O 1
ATOM 1557 N N . SER A 1 201 ? 5.939 17.684 -4.813 1.00 96.69 201 SER A N 1
ATOM 1558 C CA . SER A 1 201 ? 5.161 18.782 -5.371 1.00 96.69 201 SER A CA 1
ATOM 1559 C C . SER A 1 201 ? 3.954 19.070 -4.467 1.00 96.69 201 SER A C 1
ATOM 1561 O O . SER A 1 201 ? 3.320 18.129 -3.972 1.00 96.69 201 SER A O 1
ATOM 1563 N N . PRO A 1 202 ? 3.573 20.348 -4.275 1.00 96.94 202 PRO A N 1
ATOM 1564 C CA . PRO A 1 202 ? 2.379 20.692 -3.507 1.00 96.94 202 PRO A CA 1
ATOM 1565 C C . PRO A 1 202 ? 1.130 19.968 -4.015 1.00 96.94 202 PRO A C 1
ATOM 1567 O O . PRO A 1 202 ? 0.329 19.496 -3.217 1.00 96.94 202 PRO A O 1
ATOM 1570 N N . PHE A 1 203 ? 1.007 19.808 -5.336 1.00 95.81 203 PHE A N 1
ATOM 1571 C CA . PHE A 1 203 ? -0.088 19.069 -5.959 1.00 95.81 203 PHE A CA 1
ATOM 1572 C C . PHE A 1 203 ? -0.177 17.619 -5.458 1.00 95.81 203 PHE A C 1
ATOM 1574 O O . PHE A 1 203 ? -1.237 17.204 -4.992 1.00 95.81 203 PHE A O 1
ATOM 1581 N N . ASN A 1 204 ? 0.930 16.865 -5.496 1.00 95.69 204 ASN A N 1
ATOM 1582 C CA . ASN A 1 204 ? 0.941 15.468 -5.054 1.00 95.69 204 ASN A CA 1
ATOM 1583 C C . ASN A 1 204 ? 0.656 15.342 -3.551 1.00 95.69 204 ASN A C 1
ATOM 1585 O O . ASN A 1 204 ? -0.132 14.491 -3.145 1.00 95.69 204 ASN A O 1
ATOM 1589 N N . ILE A 1 205 ? 1.245 16.212 -2.725 1.00 96.38 205 ILE A N 1
ATOM 1590 C CA . ILE A 1 205 ? 1.051 16.178 -1.267 1.00 96.38 205 ILE A CA 1
ATOM 1591 C C . ILE A 1 205 ? -0.390 16.533 -0.881 1.00 96.38 205 ILE A C 1
ATOM 1593 O O . ILE A 1 205 ? -0.988 15.841 -0.057 1.00 96.38 205 ILE A O 1
ATOM 1597 N N . ILE A 1 206 ? -0.976 17.567 -1.492 1.00 97.88 206 ILE A N 1
ATOM 1598 C CA . ILE A 1 206 ? -2.375 17.944 -1.246 1.00 97.88 206 ILE A CA 1
ATOM 1599 C C . ILE A 1 206 ? -3.306 16.802 -1.663 1.00 97.88 206 ILE A C 1
ATOM 1601 O O . ILE A 1 206 ? -4.177 16.412 -0.884 1.00 97.88 206 ILE A O 1
ATOM 1605 N N . LEU A 1 207 ? -3.103 16.227 -2.853 1.00 96.62 207 LEU A N 1
ATOM 1606 C CA . LEU A 1 207 ? -3.923 15.118 -3.338 1.00 96.62 207 LEU A CA 1
ATOM 1607 C C . LEU A 1 207 ? -3.804 13.885 -2.435 1.00 96.62 207 LEU A C 1
ATOM 1609 O O . LEU A 1 207 ? -4.820 13.287 -2.090 1.00 96.62 207 LEU A O 1
ATOM 1613 N N . LEU A 1 208 ? -2.591 13.538 -1.999 1.00 96.88 208 LEU A N 1
ATOM 1614 C CA . LEU A 1 208 ? -2.347 12.449 -1.054 1.00 96.88 208 LEU A CA 1
ATOM 1615 C C . LEU A 1 208 ? -3.141 12.641 0.243 1.00 96.88 208 LEU A C 1
ATOM 1617 O O . LEU A 1 208 ? -3.804 11.709 0.696 1.00 96.88 208 LEU A O 1
ATOM 1621 N N . ILE A 1 209 ? -3.102 13.843 0.828 1.00 97.81 209 ILE A N 1
ATOM 1622 C CA . ILE A 1 209 ? -3.833 14.159 2.063 1.00 97.81 209 ILE A CA 1
ATOM 1623 C C . ILE A 1 209 ? -5.343 14.030 1.841 1.00 97.81 209 ILE A C 1
ATOM 1625 O O . ILE A 1 209 ? -6.026 13.398 2.649 1.00 97.81 209 ILE A O 1
ATOM 1629 N N . ILE A 1 210 ? -5.862 14.577 0.735 1.00 98.19 210 ILE A N 1
ATOM 1630 C CA . ILE A 1 210 ? -7.284 14.469 0.378 1.00 98.19 210 ILE A CA 1
ATOM 1631 C C . ILE A 1 210 ? -7.690 12.998 0.262 1.00 98.19 210 ILE A C 1
ATOM 1633 O O . ILE A 1 210 ? -8.683 12.595 0.864 1.00 98.19 210 ILE A O 1
ATOM 1637 N N . ILE A 1 211 ? -6.914 12.188 -0.460 1.00 97.94 211 ILE A N 1
ATOM 1638 C CA . ILE A 1 211 ? -7.189 10.761 -0.650 1.00 97.94 211 ILE A CA 1
ATOM 1639 C C . ILE A 1 211 ? -7.176 10.020 0.686 1.00 97.94 211 ILE A C 1
ATOM 1641 O O . ILE A 1 211 ? -8.130 9.302 0.980 1.00 97.94 211 ILE A O 1
ATOM 1645 N N . ILE A 1 212 ? -6.162 10.237 1.529 1.00 98.12 212 ILE A N 1
ATOM 1646 C CA . ILE A 1 212 ? -6.087 9.600 2.849 1.00 98.12 212 ILE A CA 1
ATOM 1647 C C . ILE A 1 212 ? -7.328 9.936 3.679 1.00 98.12 212 ILE A C 1
ATOM 1649 O O . ILE A 1 212 ? -7.933 9.030 4.251 1.00 98.12 212 ILE A O 1
ATOM 1653 N N . ILE A 1 213 ? -7.741 11.204 3.728 1.00 98.31 213 ILE A N 1
ATOM 1654 C CA . ILE A 1 213 ? -8.895 11.635 4.527 1.00 98.31 213 ILE A CA 1
ATOM 1655 C C . ILE A 1 213 ? -10.196 11.062 3.955 1.00 98.31 213 ILE A C 1
ATOM 1657 O O . ILE A 1 213 ? -10.941 10.387 4.668 1.00 98.31 213 ILE A O 1
ATOM 1661 N N . VAL A 1 214 ? -10.464 11.301 2.671 1.00 98.12 214 VAL A N 1
ATOM 1662 C CA . VAL A 1 214 ? -11.732 10.934 2.027 1.00 98.12 214 VAL A CA 1
ATOM 1663 C C . VAL A 1 214 ? -11.919 9.422 2.025 1.00 98.12 214 VAL A C 1
ATOM 1665 O O . VAL A 1 214 ? -12.965 8.939 2.455 1.00 98.12 214 VAL A O 1
ATOM 1668 N N . VAL A 1 215 ? -10.907 8.659 1.605 1.00 97.88 215 VAL A N 1
ATOM 1669 C CA . VAL A 1 215 ? -11.005 7.195 1.525 1.00 97.88 215 VAL A CA 1
ATOM 1670 C C . VAL A 1 215 ? -11.131 6.581 2.917 1.00 97.88 215 VAL A C 1
ATOM 1672 O O . VAL A 1 215 ? -11.950 5.685 3.109 1.00 97.88 215 VAL A O 1
ATOM 1675 N N . THR A 1 216 ? -10.404 7.092 3.916 1.00 98.06 216 THR A N 1
ATOM 1676 C CA . THR A 1 216 ? -10.546 6.614 5.302 1.00 98.06 216 THR A CA 1
ATOM 1677 C C . THR A 1 216 ? -11.963 6.836 5.825 1.00 98.06 216 THR A C 1
ATOM 1679 O O . THR A 1 216 ? -12.549 5.920 6.410 1.00 98.06 216 THR A O 1
ATOM 1682 N N . ILE A 1 217 ? -12.538 8.024 5.605 1.00 97.00 217 ILE A N 1
ATOM 1683 C CA . ILE A 1 217 ? -13.912 8.336 6.023 1.00 97.00 217 ILE A CA 1
ATOM 1684 C C . ILE A 1 217 ? -14.898 7.407 5.314 1.00 97.00 217 ILE A C 1
ATOM 1686 O O . ILE A 1 217 ? -15.699 6.756 5.982 1.00 97.00 217 ILE A O 1
ATOM 1690 N N . LEU A 1 218 ? -14.809 7.290 3.986 1.00 95.94 218 LEU A N 1
ATOM 1691 C CA . LEU A 1 218 ? -15.697 6.433 3.200 1.00 95.94 218 LEU A CA 1
ATOM 1692 C C . LEU A 1 218 ? -15.650 4.980 3.681 1.00 95.94 218 LEU A C 1
ATOM 1694 O O . LEU A 1 218 ? -16.691 4.400 3.972 1.00 95.94 218 LEU A O 1
ATOM 1698 N N . MET A 1 219 ? -14.455 4.419 3.856 1.00 95.25 219 MET A N 1
ATOM 1699 C CA . MET A 1 219 ? -14.283 3.038 4.317 1.00 95.25 219 MET A CA 1
ATOM 1700 C C . MET A 1 219 ? -14.833 2.827 5.726 1.00 95.25 219 MET A C 1
ATOM 1702 O O . MET A 1 219 ? -15.465 1.810 5.998 1.00 95.25 219 MET A O 1
ATOM 1706 N N . SER A 1 220 ? -14.661 3.809 6.611 1.00 93.81 220 SER A N 1
ATOM 1707 C CA . SER A 1 220 ? -15.220 3.759 7.966 1.00 93.81 220 SER A CA 1
ATOM 1708 C C . SER A 1 220 ? -16.754 3.766 7.941 1.00 93.81 220 SER A C 1
ATOM 1710 O O . SER A 1 220 ? -17.388 2.993 8.658 1.00 93.81 220 SER A O 1
ATOM 1712 N N . LEU A 1 221 ? -17.358 4.588 7.075 1.00 92.44 221 LEU A N 1
ATOM 1713 C CA . LEU A 1 221 ? -18.812 4.660 6.884 1.00 92.44 221 LEU A CA 1
ATOM 1714 C C . LEU A 1 221 ? -19.393 3.420 6.187 1.00 92.44 221 LEU A C 1
ATOM 1716 O O . LEU A 1 221 ? -20.580 3.139 6.328 1.00 92.44 221 LEU A O 1
ATOM 1720 N N . MET A 1 222 ? -18.573 2.671 5.446 1.00 91.75 222 MET A N 1
ATOM 1721 C CA . MET A 1 222 ? -18.978 1.434 4.774 1.00 91.75 222 MET A CA 1
ATOM 1722 C C . MET A 1 222 ? -19.093 0.233 5.716 1.00 91.75 222 MET A C 1
ATOM 1724 O O . MET A 1 222 ? -19.574 -0.815 5.273 1.00 91.75 222 MET A O 1
ATOM 1728 N N . HIS A 1 223 ? -18.681 0.350 6.987 1.00 92.56 223 HIS A N 1
ATOM 1729 C CA . HIS A 1 223 ? -18.832 -0.754 7.930 1.00 92.56 223 HIS A CA 1
ATOM 1730 C C . HIS A 1 223 ? -20.313 -1.156 8.032 1.00 92.56 223 HIS A C 1
ATOM 1732 O O . HIS A 1 223 ? -21.160 -0.315 8.346 1.00 92.56 223 HIS A O 1
ATOM 1738 N N . PRO A 1 224 ? -20.659 -2.427 7.759 1.00 88.25 224 PRO A N 1
ATOM 1739 C CA . PRO A 1 224 ? -22.046 -2.862 7.770 1.00 88.25 224 PRO A CA 1
ATOM 1740 C C . PRO A 1 224 ? -22.632 -2.862 9.187 1.00 88.25 224 PRO A C 1
ATOM 1742 O O . PRO A 1 224 ? -21.920 -2.788 10.189 1.00 88.25 224 PRO A O 1
ATOM 1745 N N . THR A 1 225 ? -23.956 -2.986 9.270 1.00 87.69 225 THR A N 1
ATOM 1746 C CA . THR A 1 225 ? -24.637 -3.290 10.532 1.00 87.69 225 THR A CA 1
ATOM 1747 C C . THR A 1 225 ? -24.204 -4.656 11.061 1.00 87.69 225 THR A C 1
ATOM 1749 O O . THR A 1 225 ? -23.739 -5.511 10.301 1.00 87.69 225 THR A O 1
ATOM 1752 N N . GLU A 1 226 ? -24.380 -4.890 12.362 1.00 87.50 226 GLU A N 1
ATOM 1753 C CA . GLU A 1 226 ? -23.950 -6.137 13.002 1.00 87.50 226 GLU A CA 1
ATOM 1754 C C . GLU A 1 226 ? -24.527 -7.389 12.317 1.00 87.50 226 GLU A C 1
ATOM 1756 O O . GLU A 1 226 ? -23.787 -8.331 12.049 1.00 87.50 226 GLU A O 1
ATOM 1761 N N . GLU A 1 227 ? -25.803 -7.360 11.927 1.00 84.69 227 GLU A N 1
ATOM 1762 C CA . GLU A 1 227 ? -26.486 -8.461 11.226 1.00 84.69 227 GLU A CA 1
ATOM 1763 C C . GLU A 1 227 ? -25.862 -8.823 9.868 1.00 84.69 227 GLU A C 1
ATOM 1765 O O . GLU A 1 227 ? -25.966 -9.959 9.414 1.00 84.69 227 GLU A O 1
ATOM 1770 N N . LYS A 1 228 ? -25.227 -7.856 9.192 1.00 85.75 228 LYS A N 1
ATOM 1771 C CA . LYS A 1 228 ? -24.634 -8.022 7.851 1.00 85.75 228 LYS A CA 1
ATOM 1772 C C . LYS A 1 228 ? -23.112 -8.170 7.890 1.00 85.75 228 LYS A C 1
ATOM 1774 O O . LYS A 1 228 ? -22.482 -8.320 6.838 1.00 85.75 228 LYS A O 1
ATOM 1779 N N . THR A 1 229 ? -22.533 -8.092 9.086 1.00 88.31 229 THR A N 1
ATOM 1780 C CA . THR A 1 229 ? -21.094 -8.172 9.317 1.00 88.31 229 THR A CA 1
ATOM 1781 C C . THR A 1 229 ? -20.631 -9.610 9.123 1.00 88.31 229 THR A C 1
ATOM 1783 O O . THR A 1 229 ? -21.107 -10.523 9.796 1.00 88.31 229 THR A O 1
ATOM 1786 N N . PHE A 1 230 ? -19.662 -9.814 8.237 1.00 89.31 230 PHE A N 1
ATOM 1787 C CA . PHE A 1 230 ? -18.971 -11.091 8.116 1.00 89.31 230 PHE A CA 1
ATOM 1788 C C . PHE A 1 230 ? -17.828 -11.144 9.128 1.00 89.31 230 PHE A C 1
ATOM 1790 O O . PHE A 1 230 ? -16.754 -10.575 8.912 1.00 89.31 230 PHE A O 1
ATOM 1797 N N . LYS A 1 231 ? -18.097 -11.804 10.254 1.00 90.50 231 LYS A N 1
ATOM 1798 C CA . LYS A 1 231 ? -17.134 -12.037 11.332 1.00 90.50 231 LYS A CA 1
ATOM 1799 C C . LYS A 1 231 ? -16.315 -13.289 11.004 1.00 90.50 231 LYS A C 1
ATOM 1801 O O . LYS A 1 231 ? -16.853 -14.262 10.477 1.00 90.50 231 LYS A O 1
ATOM 1806 N N . VAL A 1 232 ? -15.021 -13.269 11.310 1.00 86.19 232 VAL A N 1
ATOM 1807 C CA . VAL A 1 232 ? -14.165 -14.453 11.137 1.00 86.19 232 VAL A CA 1
ATOM 1808 C C . VAL A 1 232 ? -14.585 -15.527 12.139 1.00 86.19 232 VAL A C 1
ATOM 1810 O O . VAL A 1 232 ? -14.771 -15.224 13.318 1.00 86.19 232 VAL A O 1
ATOM 1813 N N . SER A 1 233 ? -14.740 -16.773 11.683 1.00 81.12 233 SER A N 1
ATOM 1814 C CA . SER A 1 233 ? -15.110 -17.871 12.577 1.00 81.12 233 SER A CA 1
ATOM 1815 C C . SER A 1 233 ? -13.949 -18.239 13.518 1.00 81.12 233 SER A C 1
ATOM 1817 O O . SER A 1 233 ? -12.778 -18.090 13.142 1.00 81.12 233 SER A O 1
ATOM 1819 N N . PRO A 1 234 ? -14.228 -18.736 14.737 1.00 74.62 234 PRO A N 1
ATOM 1820 C CA . PRO A 1 234 ? -13.188 -19.188 15.663 1.00 74.62 234 PRO A CA 1
ATOM 1821 C C . PRO A 1 234 ? -12.262 -20.260 15.068 1.00 74.62 234 PRO A C 1
ATOM 1823 O O . PRO A 1 234 ? -11.063 -20.264 15.342 1.00 74.62 234 PRO A O 1
ATOM 1826 N N . GLU A 1 235 ? -12.789 -21.134 14.207 1.00 74.56 235 GLU A N 1
ATOM 1827 C CA . GLU A 1 235 ? -12.017 -22.176 13.523 1.00 74.56 235 GLU A CA 1
ATOM 1828 C C . GLU A 1 235 ? -11.011 -21.568 12.541 1.00 74.56 235 GLU A C 1
ATOM 1830 O O . GLU A 1 235 ? -9.845 -21.968 12.525 1.00 74.56 235 GLU A O 1
ATOM 1835 N N . LEU A 1 236 ? -11.431 -20.561 11.763 1.00 72.25 236 LEU A N 1
ATOM 1836 C CA . LEU A 1 236 ? -10.548 -19.858 10.831 1.00 72.25 236 LEU A CA 1
ATOM 1837 C C . LEU A 1 236 ? -9.466 -19.077 11.590 1.00 72.25 236 LEU A C 1
ATOM 1839 O O . LEU A 1 236 ? -8.310 -19.067 11.177 1.00 72.25 236 LEU A O 1
ATOM 1843 N N . MET A 1 237 ? -9.806 -18.501 12.750 1.00 69.69 237 MET A N 1
ATOM 1844 C CA . MET A 1 237 ? -8.834 -17.852 13.638 1.00 69.69 237 MET A CA 1
ATOM 1845 C C . MET A 1 237 ? -7.757 -18.813 14.151 1.00 69.69 237 MET A C 1
ATOM 1847 O O . MET A 1 237 ? -6.596 -18.420 14.250 1.00 69.69 237 MET A O 1
ATOM 1851 N N . GLY A 1 238 ? -8.107 -20.071 14.437 1.00 66.81 238 GLY A N 1
ATOM 1852 C CA . GLY A 1 238 ? -7.149 -21.100 14.860 1.00 66.81 238 GLY A CA 1
ATOM 1853 C C . GLY A 1 238 ? -6.186 -21.552 13.754 1.00 66.81 238 GLY A C 1
ATOM 1854 O O . GLY A 1 238 ? -5.077 -21.998 14.046 1.00 66.81 238 GLY A O 1
ATOM 1855 N N . GLN A 1 239 ? -6.576 -21.405 12.485 1.00 67.31 239 GLN A N 1
ATOM 1856 C CA . GLN A 1 239 ? -5.720 -21.702 11.329 1.00 67.31 239 GLN A CA 1
ATOM 1857 C C . GLN A 1 239 ? -4.733 -20.569 11.015 1.00 67.31 239 GLN A C 1
ATOM 1859 O O . GLN A 1 239 ? -3.694 -20.810 10.395 1.00 67.31 239 GLN A O 1
ATOM 1864 N N . LEU A 1 240 ? -5.015 -19.346 11.475 1.00 64.44 240 LEU A N 1
ATOM 1865 C CA . LEU A 1 240 ? -4.139 -18.183 11.334 1.00 64.44 240 LEU A CA 1
ATOM 1866 C C . LEU A 1 240 ? -2.970 -18.281 12.327 1.00 64.44 240 LEU A C 1
ATOM 1868 O O . LEU A 1 240 ? -2.884 -17.542 13.309 1.00 64.44 240 LEU A O 1
ATOM 1872 N N . LYS A 1 241 ? -2.040 -19.208 12.075 1.00 60.34 241 LYS A N 1
ATOM 1873 C CA . LYS A 1 241 ? -0.785 -19.295 12.826 1.00 60.34 241 LYS A CA 1
ATOM 1874 C C . LYS A 1 241 ? 0.074 -18.071 12.514 1.00 60.34 241 LYS A C 1
ATOM 1876 O O . LYS A 1 241 ? 0.763 -18.011 11.498 1.00 60.34 241 LYS A O 1
ATOM 1881 N N . LEU A 1 242 ? 0.049 -17.085 13.409 1.00 63.69 242 LEU A N 1
ATOM 1882 C CA . LEU A 1 242 ? 1.086 -16.059 13.462 1.00 63.69 242 LEU A CA 1
ATOM 1883 C C . LEU A 1 242 ? 2.429 -16.782 13.634 1.00 63.69 242 LEU A C 1
ATOM 1885 O O . LEU A 1 242 ? 2.551 -17.576 14.558 1.00 63.69 242 LEU A O 1
ATOM 1889 N N . TYR A 1 243 ? 3.407 -16.527 12.754 1.00 63.62 243 TYR A N 1
ATOM 1890 C CA . TYR A 1 243 ? 4.722 -17.191 12.752 1.00 63.62 243 TYR A CA 1
ATOM 1891 C C . TYR A 1 243 ? 5.244 -17.451 14.175 1.00 63.62 243 TYR A C 1
ATOM 1893 O O . TYR A 1 243 ? 5.496 -16.497 14.918 1.00 63.62 243 TYR A O 1
ATOM 1901 N N . GLU A 1 244 ? 5.412 -18.712 14.560 1.00 64.81 244 GLU A N 1
ATOM 1902 C CA . GLU A 1 244 ? 6.066 -19.074 15.816 1.00 64.81 244 GLU A CA 1
ATOM 1903 C C . GLU A 1 244 ? 7.574 -19.058 15.586 1.00 64.81 244 GLU A C 1
ATOM 1905 O O . GLU A 1 244 ? 8.076 -19.650 14.630 1.00 64.81 244 GLU A O 1
ATOM 1910 N N . ALA A 1 245 ? 8.302 -18.314 16.420 1.00 64.56 245 ALA A N 1
ATOM 1911 C CA . ALA A 1 245 ? 9.752 -18.300 16.313 1.00 64.56 245 ALA A CA 1
ATOM 1912 C C . ALA A 1 245 ? 10.280 -19.705 16.649 1.00 64.56 245 ALA A C 1
ATOM 1914 O O . ALA A 1 245 ? 9.819 -20.283 17.638 1.00 64.56 245 ALA A O 1
ATOM 1915 N N . PRO A 1 246 ? 11.237 -20.246 15.875 1.00 69.50 246 PRO A N 1
ATOM 1916 C CA . PRO A 1 246 ? 11.880 -21.497 16.238 1.00 69.50 246 PRO A CA 1
ATOM 1917 C C . PRO A 1 246 ? 12.519 -21.360 17.630 1.00 69.50 246 PRO A C 1
ATOM 1919 O O . PRO A 1 246 ? 12.924 -20.250 18.008 1.00 69.50 246 PRO A O 1
ATOM 1922 N N . PRO A 1 247 ? 12.598 -22.457 18.404 1.00 77.19 247 PRO A N 1
ATOM 1923 C CA . PRO A 1 247 ? 13.276 -22.440 19.692 1.00 77.19 247 PRO A CA 1
ATOM 1924 C C . PRO A 1 247 ? 14.698 -21.906 19.507 1.00 77.19 247 PRO A C 1
ATOM 1926 O O . PRO A 1 247 ? 15.346 -22.171 18.489 1.00 77.19 247 PRO A O 1
ATOM 1929 N N . LYS A 1 248 ? 15.166 -21.099 20.466 1.00 76.69 248 LYS A N 1
ATOM 1930 C CA . LYS A 1 248 ? 16.552 -20.625 20.437 1.00 76.69 248 LYS A CA 1
ATOM 1931 C C . LYS A 1 248 ? 17.470 -21.853 20.437 1.00 76.69 248 LYS A C 1
ATOM 1933 O O . LYS A 1 248 ? 17.206 -22.754 21.232 1.00 76.69 248 LYS A O 1
ATOM 1938 N N . PRO A 1 249 ? 18.503 -21.894 19.579 1.00 77.00 249 PRO A N 1
ATOM 1939 C CA . PRO A 1 249 ? 19.547 -22.899 19.706 1.00 77.00 249 PRO A CA 1
ATOM 1940 C C . PRO A 1 249 ? 20.122 -22.832 21.125 1.00 77.00 249 PRO A C 1
ATOM 1942 O O . PRO A 1 249 ? 20.339 -21.723 21.626 1.00 77.00 249 PRO A O 1
ATOM 1945 N N . GLU A 1 250 ? 20.289 -23.993 21.757 1.00 71.12 250 GLU A N 1
ATOM 1946 C CA . GLU A 1 250 ? 20.998 -24.132 23.037 1.00 71.12 250 GLU A CA 1
ATOM 1947 C C . GLU A 1 250 ? 22.486 -23.795 22.892 1.00 71.12 250 GLU A C 1
ATOM 1949 O O . GLU A 1 250 ? 23.070 -24.112 21.827 1.00 71.12 250 GLU A O 1
#

Secondary structure (DSSP, 8-state):
--------TTHHHHHHHHHHHHHHHHHS--HHHHHHHHHHHHHHHHHHHS---HHHHHHHHHHHHHHHHHHHHHHHHHHHHHHHHHHSHHHHHHHHHHHTSS-TT-THHHHHHHHHHHHHHHHH-HHHHHHHHHHHHHHHHHH-TTS-HHHHHHHHTHIIIIIGGGSTT-HHHHHTTSTT-HHHHTTS-SS---TTTTTT-HHHHHHHHHHHHHHHHHHHHTPPPGGG--PPPHHHHHH----PPPPPP-